Protein AF-A0A3M7KNR3-F1 (afdb_monomer)

Organism: Auxenochlorella protothecoides (NCBI:txid3075)

Mean predicted aligned error: 12.25 Å

Radius of gyration: 28.94 Å; Cα contacts (8 Å, |Δi|>4): 370; chains: 1; bounding box: 59×49×108 Å

Solvent-accessible surface area (backbone atoms only — not comparable to full-atom values): 19434 Å² total; per-residue (Å²): 133,84,79,72,52,73,66,56,53,52,24,41,53,50,24,56,75,69,71,50,82,77,67,42,27,60,44,49,47,51,60,61,71,66,64,43,67,66,50,55,50,19,52,52,40,30,71,39,57,76,38,42,50,67,60,22,52,52,23,40,55,51,32,34,65,71,58,32,86,88,38,26,69,58,46,47,54,52,36,66,74,41,41,36,83,82,72,19,51,67,55,51,50,52,30,65,74,41,30,89,83,35,66,70,32,44,51,50,51,50,49,39,25,74,78,46,22,58,48,52,28,77,43,36,68,65,47,51,49,32,32,67,40,91,49,65,70,49,18,34,50,23,23,47,41,31,38,57,22,19,74,46,37,73,74,62,78,86,48,49,66,57,52,51,51,39,36,49,49,33,41,76,72,45,50,62,67,28,17,43,19,18,50,36,17,39,61,33,59,42,57,71,69,59,29,32,54,53,50,26,55,51,42,54,52,47,63,69,64,59,60,101,59,92,68,61,66,70,58,51,45,25,46,54,36,36,48,31,33,35,13,61,67,38,32,89,28,28,63,86,46,47,60,60,50,49,47,48,40,65,73,47,57,67,74,46,78,78,56,80,86,51,70,79,53,80,70,59,79,56,71,78,67,54,95,88,52,67,53,75,59,55,47,44,54,51,50,50,53,50,30,56,58,46,32,64,71,54,62,82,79,79,78,48,77,63,51,50,58,48,47,50,55,50,51,54,53,52,47,54,70,70,66,61,52,96,83,60,78,88,61,76,72,82,76,76,77,79,81,72,74,96,72,91,75,83,88,134

pLDDT: mean 77.91, std 19.69, range [25.7, 97.75]

Structure (mmCIF, N/CA/C/O backbone):
data_AF-A0A3M7KNR3-F1
#
_entry.id   AF-A0A3M7KNR3-F1
#
loop_
_atom_site.group_PDB
_atom_site.id
_atom_site.type_symbol
_atom_site.label_atom_id
_atom_site.label_alt_id
_atom_site.label_comp_id
_atom_site.label_asym_id
_atom_site.label_entity_id
_atom_site.label_seq_id
_atom_site.pdbx_PDB_ins_code
_atom_site.Cartn_x
_atom_site.Cartn_y
_atom_site.Cartn_z
_atom_site.occupancy
_atom_site.B_iso_or_equiv
_atom_site.auth_seq_id
_atom_site.auth_comp_id
_atom_site.auth_asym_id
_atom_site.auth_atom_id
_atom_site.pdbx_PDB_model_num
ATOM 1 N N . VAL A 1 1 ? 14.686 12.307 41.663 1.00 43.09 1 VAL A N 1
ATOM 2 C CA . VAL A 1 1 ? 13.552 12.377 40.712 1.00 43.09 1 VAL A CA 1
ATOM 3 C C . VAL A 1 1 ? 13.236 10.955 40.271 1.00 43.09 1 VAL A C 1
ATOM 5 O O . VAL A 1 1 ? 14.045 10.371 39.566 1.00 43.09 1 VAL A O 1
ATOM 8 N N . ARG A 1 2 ? 12.164 10.328 40.780 1.00 43.19 2 ARG A N 1
ATOM 9 C CA . ARG A 1 2 ? 11.768 8.988 40.308 1.00 43.19 2 ARG A CA 1
ATOM 10 C C . ARG A 1 2 ? 11.235 9.146 38.886 1.00 43.19 2 ARG A C 1
ATOM 12 O O . ARG A 1 2 ? 10.314 9.932 38.687 1.00 43.19 2 ARG A O 1
ATOM 19 N N . ALA A 1 3 ? 11.827 8.451 37.918 1.00 52.12 3 ALA A N 1
ATOM 20 C CA . ALA A 1 3 ? 11.298 8.416 36.561 1.00 52.12 3 ALA A CA 1
ATOM 21 C C . ALA A 1 3 ? 9.840 7.932 36.617 1.00 52.12 3 ALA A C 1
ATOM 23 O O . ALA A 1 3 ? 9.557 6.890 37.213 1.00 52.12 3 ALA A O 1
ATOM 24 N N . ALA A 1 4 ? 8.911 8.717 36.065 1.00 63.81 4 ALA A N 1
ATOM 25 C CA . ALA A 1 4 ? 7.514 8.314 35.955 1.00 63.81 4 ALA A CA 1
ATOM 26 C C . ALA A 1 4 ? 7.439 6.986 35.189 1.00 63.81 4 ALA A C 1
ATOM 28 O O . ALA A 1 4 ? 8.159 6.817 34.200 1.00 63.81 4 ALA A O 1
ATOM 29 N N . SER A 1 5 ? 6.593 6.053 35.640 1.00 82.44 5 SER A N 1
ATOM 30 C CA . SER A 1 5 ? 6.424 4.767 34.957 1.00 82.44 5 SER A CA 1
ATOM 31 C C . SER A 1 5 ? 6.049 4.993 33.483 1.00 82.44 5 SER A C 1
ATOM 33 O O . SER A 1 5 ? 5.379 5.985 33.174 1.00 82.44 5 SER A O 1
ATOM 35 N N . PRO A 1 6 ? 6.435 4.096 32.554 1.00 86.31 6 PRO A N 1
ATOM 36 C CA . PRO A 1 6 ? 6.063 4.231 31.146 1.00 86.31 6 PRO A CA 1
ATOM 37 C C . PRO A 1 6 ? 4.552 4.422 30.958 1.00 86.31 6 PRO A C 1
ATOM 39 O O . PRO A 1 6 ? 4.130 5.236 30.145 1.00 86.31 6 PRO A O 1
ATOM 42 N N . LEU A 1 7 ? 3.730 3.740 31.761 1.00 86.38 7 LEU A N 1
ATOM 43 C CA . LEU A 1 7 ? 2.274 3.897 31.761 1.00 86.38 7 LEU A CA 1
ATOM 44 C C . LEU A 1 7 ? 1.838 5.328 32.115 1.00 86.38 7 LEU A C 1
ATOM 46 O O . LEU A 1 7 ? 1.026 5.914 31.403 1.00 86.38 7 LEU A O 1
ATOM 50 N N . ALA A 1 8 ? 2.403 5.907 33.177 1.00 85.62 8 ALA A N 1
ATOM 51 C CA . ALA A 1 8 ? 2.084 7.268 33.598 1.00 85.62 8 ALA A CA 1
ATOM 52 C C . ALA A 1 8 ? 2.472 8.304 32.530 1.00 85.62 8 ALA A C 1
ATOM 54 O O . ALA A 1 8 ? 1.728 9.255 32.301 1.00 85.62 8 ALA A O 1
ATOM 55 N N . GLN A 1 9 ? 3.589 8.094 31.826 1.00 88.44 9 GLN A N 1
ATOM 56 C CA . GLN A 1 9 ? 4.004 8.968 30.724 1.00 88.44 9 GLN A CA 1
ATOM 57 C C . GLN A 1 9 ? 3.034 8.901 29.533 1.00 88.44 9 GLN A C 1
ATOM 59 O O . GLN A 1 9 ? 2.658 9.939 28.988 1.00 88.44 9 GLN A O 1
ATOM 64 N N . HIS A 1 10 ? 2.579 7.704 29.145 1.00 88.94 10 HIS A N 1
ATOM 65 C CA . HIS A 1 10 ? 1.578 7.554 28.081 1.00 88.94 10 HIS A CA 1
ATOM 66 C C . HIS A 1 10 ? 0.229 8.166 28.478 1.00 88.94 10 HIS A C 1
ATOM 68 O O . HIS A 1 10 ? -0.376 8.881 27.682 1.00 88.94 10 HIS A O 1
ATOM 74 N N . ALA A 1 11 ? -0.208 7.957 29.722 1.00 88.62 11 ALA A N 1
ATOM 75 C CA . ALA A 1 11 ? -1.437 8.544 30.246 1.00 88.62 11 ALA A CA 1
ATOM 76 C C . ALA A 1 11 ? -1.386 10.080 30.277 1.00 88.62 11 ALA A C 1
ATOM 78 O O . ALA A 1 11 ? -2.376 10.729 29.949 1.00 88.62 11 ALA A O 1
ATOM 79 N N . GLN A 1 12 ? -0.235 10.671 30.612 1.00 88.31 12 GLN A N 1
ATOM 80 C CA . GLN A 1 12 ? -0.034 12.123 30.553 1.00 88.31 12 GLN A CA 1
ATOM 81 C C . GLN A 1 12 ? -0.131 12.665 29.126 1.00 88.31 12 GLN A C 1
ATOM 83 O O . GLN A 1 12 ? -0.812 13.663 28.904 1.00 88.31 12 GLN A O 1
ATOM 88 N N . ARG A 1 13 ? 0.498 11.998 28.150 1.00 89.00 13 ARG A N 1
ATOM 89 C CA . ARG A 1 13 ? 0.400 12.391 26.734 1.00 89.00 13 ARG A CA 1
ATOM 90 C C . ARG A 1 13 ? -1.036 12.309 26.224 1.00 89.00 13 ARG A C 1
ATOM 92 O O . ARG A 1 13 ? -1.496 13.227 25.555 1.00 89.00 13 ARG A O 1
ATOM 99 N N . LEU A 1 14 ? -1.750 11.241 26.580 1.00 88.31 14 LEU A N 1
ATOM 100 C CA . LEU A 1 14 ? -3.142 11.050 26.187 1.00 88.31 14 LEU A CA 1
ATOM 101 C C . LEU A 1 14 ? -4.058 12.102 26.828 1.00 88.31 14 LEU A C 1
ATOM 103 O O . LEU A 1 14 ? -4.853 12.721 26.133 1.00 88.31 14 LEU A O 1
ATOM 107 N N . ALA A 1 15 ? -3.893 12.377 28.125 1.00 88.12 15 ALA A N 1
ATOM 108 C CA . ALA A 1 15 ? -4.633 13.433 28.818 1.00 88.12 15 ALA A CA 1
ATOM 109 C C . ALA A 1 15 ? -4.394 14.825 28.208 1.00 88.12 15 ALA A C 1
ATOM 111 O O . ALA A 1 15 ? -5.335 15.608 28.087 1.00 88.12 15 ALA A O 1
ATOM 112 N N . ALA A 1 16 ? -3.156 15.118 27.796 1.00 86.69 16 ALA A N 1
ATOM 113 C CA . ALA A 1 16 ? -2.820 16.363 27.111 1.00 86.69 16 ALA A CA 1
ATOM 114 C C . ALA A 1 16 ? -3.495 16.460 25.733 1.00 86.69 16 ALA A C 1
ATOM 116 O O . ALA A 1 16 ? -4.060 17.500 25.406 1.00 86.69 16 ALA A O 1
ATOM 117 N N . ALA A 1 17 ? -3.497 15.371 24.954 1.00 85.88 17 ALA A N 1
ATOM 118 C CA . ALA A 1 17 ? -4.153 15.318 23.645 1.00 85.88 17 ALA A CA 1
ATOM 119 C C . ALA A 1 17 ? -5.680 15.494 23.727 1.00 85.88 17 ALA A C 1
ATOM 121 O O . ALA A 1 17 ? -6.286 16.043 22.814 1.00 85.88 17 ALA A O 1
ATOM 122 N N . LEU A 1 18 ? -6.301 15.076 24.835 1.00 82.81 18 LEU A N 1
ATOM 123 C CA . LEU A 1 18 ? -7.734 15.263 25.080 1.00 82.81 18 LEU A CA 1
ATOM 124 C C . LEU A 1 18 ? -8.116 16.712 25.426 1.00 82.81 18 LEU A C 1
ATOM 126 O O . LEU A 1 18 ? -9.303 17.002 25.560 1.00 82.81 18 LEU A O 1
ATOM 130 N N . GLY A 1 19 ? -7.145 17.608 25.641 1.00 77.06 19 GLY A N 1
ATOM 131 C CA . GLY A 1 19 ? -7.407 18.964 26.135 1.00 77.06 19 GLY A CA 1
ATOM 132 C C . GLY A 1 19 ? -7.999 18.992 27.550 1.00 77.06 19 GLY A C 1
ATOM 133 O O . GLY A 1 19 ? -8.509 20.015 27.997 1.00 77.06 19 GLY A O 1
ATOM 134 N N . THR A 1 20 ? -7.954 17.868 28.272 1.00 67.12 20 THR A N 1
ATOM 135 C CA . THR A 1 20 ? -8.498 17.758 29.627 1.00 67.12 20 THR A CA 1
ATOM 136 C C . THR A 1 20 ? -7.459 18.216 30.647 1.00 67.12 20 THR A C 1
ATOM 138 O O . THR A 1 20 ? -6.401 17.601 30.785 1.00 67.12 20 THR A O 1
ATOM 141 N N . HIS A 1 21 ? -7.757 19.280 31.392 1.00 62.00 21 HIS A N 1
ATOM 142 C CA . HIS A 1 21 ? -6.920 19.742 32.502 1.00 62.00 21 HIS A CA 1
ATOM 143 C C . HIS A 1 21 ? -7.186 18.922 33.785 1.00 62.00 21 HIS A C 1
ATOM 145 O O . HIS A 1 21 ? -8.304 18.472 34.028 1.00 62.00 21 HIS A O 1
ATOM 151 N N . GLY A 1 22 ? -6.169 18.731 34.638 1.00 68.31 22 GLY A N 1
ATOM 152 C CA . GLY A 1 22 ? -6.318 18.113 35.970 1.00 68.31 22 GLY A CA 1
ATOM 153 C C . GLY A 1 22 ? -5.948 16.621 36.060 1.00 68.31 22 GLY A C 1
ATOM 154 O O . GLY A 1 22 ? -4.998 16.164 35.430 1.00 68.31 22 GLY A O 1
ATOM 155 N N . LYS A 1 23 ? -6.684 15.846 36.877 1.00 81.69 23 LYS A N 1
ATOM 156 C CA . LYS A 1 23 ? -6.408 14.428 37.229 1.00 81.69 23 LYS A CA 1
ATOM 157 C C . LYS A 1 23 ? -6.787 13.407 36.137 1.00 81.69 23 LYS A C 1
ATOM 159 O O . LYS A 1 23 ? -7.044 12.236 36.427 1.00 81.69 23 LYS A O 1
ATOM 164 N N . ALA A 1 24 ? -6.844 13.826 34.873 1.00 86.38 24 ALA A N 1
ATOM 165 C CA . ALA A 1 24 ? -7.211 12.953 33.757 1.00 86.38 24 ALA A CA 1
ATOM 166 C C . ALA A 1 24 ? -6.184 11.827 33.555 1.00 86.38 24 ALA A C 1
ATOM 168 O O . ALA A 1 24 ? -6.565 10.667 33.425 1.00 86.38 24 ALA A O 1
ATOM 169 N N . ALA A 1 25 ? -4.888 12.141 33.645 1.00 88.25 25 ALA A N 1
ATOM 170 C CA . ALA A 1 25 ? -3.826 11.137 33.583 1.00 88.25 25 ALA A CA 1
ATOM 171 C C . ALA A 1 25 ? -3.940 10.106 34.723 1.00 88.25 25 ALA A C 1
ATOM 173 O O . ALA A 1 25 ? -3.838 8.909 34.473 1.00 88.25 25 ALA A O 1
ATOM 174 N N . GLU A 1 26 ? -4.225 10.547 35.955 1.00 89.62 26 GLU A N 1
ATOM 175 C CA . GLU A 1 26 ? -4.464 9.649 37.099 1.00 89.62 26 GLU A CA 1
ATOM 176 C C . GLU A 1 26 ? -5.684 8.750 36.866 1.00 89.62 26 GLU A C 1
ATOM 178 O O . GLU A 1 26 ? -5.646 7.567 37.186 1.00 89.62 26 GLU A O 1
ATOM 183 N N . SER A 1 27 ? -6.751 9.288 36.266 1.00 90.06 27 SER A N 1
ATOM 184 C CA . SER A 1 27 ? -7.947 8.513 35.916 1.00 90.06 27 SER A CA 1
ATOM 185 C C . SER A 1 27 ? -7.662 7.469 34.838 1.00 90.06 27 SER A C 1
ATOM 187 O O . SER A 1 27 ? -8.123 6.340 34.958 1.00 90.06 27 SER A O 1
ATOM 189 N N . ILE A 1 28 ? -6.876 7.810 33.813 1.00 90.00 28 ILE A N 1
ATOM 190 C CA . ILE A 1 28 ? -6.450 6.866 32.768 1.00 90.00 28 ILE A CA 1
ATOM 191 C C . ILE A 1 28 ? -5.619 5.735 33.377 1.00 90.00 28 ILE A C 1
ATOM 193 O O . ILE A 1 28 ? -5.892 4.565 33.112 1.00 90.00 28 ILE A O 1
ATOM 197 N N . VAL A 1 29 ? -4.643 6.072 34.227 1.00 90.50 29 VAL A N 1
ATOM 198 C CA . VAL A 1 29 ? -3.827 5.076 34.937 1.00 90.50 29 VAL A CA 1
ATOM 199 C C . VAL A 1 29 ? -4.714 4.183 35.803 1.00 90.50 29 VAL A C 1
ATOM 201 O O . VAL A 1 29 ? -4.636 2.967 35.672 1.00 90.50 29 VAL A O 1
ATOM 204 N N . ALA A 1 30 ? -5.618 4.758 36.600 1.00 88.94 30 ALA A N 1
ATOM 205 C CA . ALA A 1 30 ? -6.524 3.998 37.459 1.00 88.94 30 ALA A CA 1
ATOM 206 C C . ALA A 1 30 ? -7.442 3.050 36.666 1.00 88.94 30 ALA A C 1
ATOM 208 O O . ALA A 1 30 ? -7.629 1.900 37.065 1.00 88.94 30 ALA A O 1
ATOM 209 N N . MET A 1 31 ? -7.979 3.494 35.522 1.00 89.31 31 MET A N 1
ATOM 210 C CA . MET A 1 31 ? -8.787 2.646 34.638 1.00 89.31 31 MET A CA 1
ATOM 211 C C . MET A 1 31 ? -7.984 1.447 34.117 1.00 89.31 31 MET A C 1
ATOM 213 O O . MET A 1 31 ? -8.483 0.324 34.148 1.00 89.31 31 MET A O 1
ATOM 217 N N . LEU A 1 32 ? -6.736 1.656 33.689 1.00 87.44 32 LEU A N 1
ATOM 218 C CA . LEU A 1 32 ? -5.876 0.592 33.159 1.00 87.44 32 LEU A CA 1
ATOM 219 C C . LEU A 1 32 ? -5.354 -0.352 34.258 1.00 87.44 32 LEU A C 1
ATOM 221 O O . LEU A 1 32 ? -5.284 -1.566 34.058 1.00 87.44 32 LEU A O 1
ATOM 225 N N . GLU A 1 33 ? -5.026 0.179 35.436 1.00 88.50 33 GLU A N 1
ATOM 226 C CA . GLU A 1 33 ? -4.549 -0.599 36.586 1.00 88.50 33 GLU A CA 1
ATOM 227 C C . GLU A 1 33 ? -5.650 -1.435 37.242 1.00 88.50 33 GLU A C 1
ATOM 229 O O . GLU A 1 33 ? -5.346 -2.482 37.814 1.00 88.50 33 GLU A O 1
ATOM 234 N N . SER A 1 34 ? -6.923 -1.045 37.095 1.00 84.56 34 SER A N 1
ATOM 235 C CA . SER A 1 34 ? -8.067 -1.844 37.560 1.00 84.56 34 SER A CA 1
ATOM 236 C C . SER A 1 34 ? -8.083 -3.260 36.967 1.00 84.56 34 SER A C 1
ATOM 238 O O . SER A 1 34 ? -8.634 -4.178 37.576 1.00 84.56 34 SER A O 1
ATOM 240 N N . ARG A 1 35 ? -7.486 -3.436 35.772 1.00 82.50 35 ARG A N 1
ATOM 241 C CA . ARG A 1 35 ? -7.474 -4.678 34.978 1.00 82.50 35 ARG A CA 1
ATOM 242 C C . ARG A 1 35 ? -8.858 -5.313 34.818 1.00 82.50 35 ARG A C 1
ATOM 244 O O . ARG A 1 35 ? -8.975 -6.521 34.590 1.00 82.50 35 ARG A O 1
ATOM 251 N N . GLU A 1 36 ? -9.917 -4.513 34.903 1.00 92.25 36 GLU A N 1
ATOM 252 C CA . GLU A 1 36 ? -11.270 -5.007 34.716 1.00 92.25 36 GLU A CA 1
ATOM 253 C C . GLU A 1 36 ? -11.457 -5.436 33.256 1.00 92.25 36 GLU A C 1
ATOM 255 O O . GLU A 1 36 ? -11.315 -4.643 32.324 1.00 92.25 36 GLU A O 1
ATOM 260 N N . ARG A 1 37 ? -11.804 -6.711 33.041 1.00 92.81 37 ARG A N 1
ATOM 261 C CA . ARG A 1 37 ? -11.908 -7.292 31.691 1.00 92.81 37 ARG A CA 1
ATOM 262 C C . ARG A 1 37 ? -12.876 -6.526 30.785 1.00 92.81 37 ARG A C 1
ATOM 264 O O . ARG A 1 37 ? -12.602 -6.398 29.596 1.00 92.81 37 ARG A O 1
ATOM 271 N N . ALA A 1 38 ? -13.989 -6.029 31.328 1.00 93.38 38 ALA A N 1
ATOM 272 C CA . ALA A 1 38 ? -14.989 -5.281 30.566 1.00 93.38 38 ALA A CA 1
ATOM 273 C C . ALA A 1 38 ? -14.464 -3.906 30.116 1.00 93.38 38 ALA A C 1
ATOM 275 O O . ALA A 1 38 ? -14.621 -3.546 28.950 1.00 93.38 38 ALA A O 1
ATOM 276 N N . VAL A 1 39 ? -13.773 -3.184 31.007 1.00 92.69 39 VAL A N 1
ATOM 277 C CA . VAL A 1 39 ? -13.108 -1.907 30.696 1.00 92.69 39 VAL A CA 1
ATOM 278 C C . VAL A 1 39 ? -12.036 -2.117 29.629 1.00 92.69 39 VAL A C 1
ATOM 280 O O . VAL A 1 39 ? -12.056 -1.446 28.601 1.00 92.69 39 VAL A O 1
ATOM 283 N N . MET A 1 40 ? -11.159 -3.109 29.811 1.00 93.31 40 MET A N 1
ATOM 284 C CA . MET A 1 40 ? -10.087 -3.399 28.853 1.00 93.31 40 MET A CA 1
ATOM 285 C C . MET A 1 40 ? -10.624 -3.811 27.478 1.00 93.31 40 MET A C 1
ATOM 287 O O . MET A 1 40 ? -10.096 -3.367 26.463 1.00 93.31 40 MET A O 1
ATOM 291 N N . ARG A 1 41 ? -11.697 -4.612 27.426 1.00 95.06 41 ARG A N 1
ATOM 292 C CA . ARG A 1 41 ? -12.353 -4.990 26.165 1.00 95.06 41 ARG A CA 1
ATOM 293 C C . ARG A 1 41 ? -12.978 -3.786 25.462 1.00 95.06 41 ARG A C 1
ATOM 295 O O . ARG A 1 41 ? -12.846 -3.660 24.249 1.00 95.06 41 ARG A O 1
ATOM 302 N N . SER A 1 42 ? -13.632 -2.905 26.215 1.00 95.00 42 SER A N 1
ATOM 303 C CA . SER A 1 42 ? -14.260 -1.702 25.661 1.00 95.00 42 SER A CA 1
ATOM 304 C C . SER A 1 42 ? -13.209 -0.743 25.100 1.00 95.00 42 SER A C 1
ATOM 306 O O . SER A 1 42 ? -13.339 -0.282 23.971 1.00 95.00 42 SER A O 1
ATOM 308 N N . LEU A 1 43 ? -12.114 -0.522 25.836 1.00 92.69 43 LEU A N 1
ATOM 309 C CA . LEU A 1 43 ? -10.979 0.276 25.364 1.00 92.69 43 LEU A CA 1
ATOM 310 C C . LEU A 1 43 ? -10.325 -0.334 24.118 1.00 92.69 43 LEU A C 1
ATOM 312 O O . LEU A 1 43 ? -10.047 0.399 23.177 1.00 92.69 43 LEU A O 1
ATOM 316 N N . ALA A 1 44 ? -10.134 -1.657 24.081 1.00 93.06 44 ALA A N 1
ATOM 317 C CA . ALA A 1 44 ? -9.590 -2.348 22.911 1.00 93.06 44 ALA A CA 1
ATOM 318 C C . ALA A 1 44 ? -10.512 -2.250 21.684 1.00 93.06 44 ALA A C 1
ATOM 320 O O . ALA A 1 44 ? -10.037 -2.132 20.559 1.00 93.06 44 ALA A O 1
ATOM 321 N N . THR A 1 45 ? -11.830 -2.274 21.897 1.00 94.06 45 THR A N 1
ATOM 322 C CA . THR A 1 45 ? -12.813 -2.093 20.819 1.00 94.06 45 THR A CA 1
ATOM 323 C C . THR A 1 45 ? -12.760 -0.662 20.290 1.00 94.06 45 THR A C 1
ATOM 325 O O . THR A 1 45 ? -12.690 -0.464 19.084 1.00 94.06 45 THR A O 1
ATOM 328 N N . LEU A 1 46 ? -12.711 0.338 21.173 1.00 92.06 46 LEU A N 1
ATOM 329 C CA . LEU A 1 46 ? -12.605 1.747 20.785 1.00 92.06 46 LEU A CA 1
ATOM 330 C C . LEU A 1 46 ? -11.287 2.071 20.063 1.00 92.06 46 LEU A C 1
ATOM 332 O O . LEU A 1 46 ? -11.277 2.922 19.187 1.00 92.06 46 LEU A O 1
ATOM 336 N N . SER A 1 47 ? -10.178 1.407 20.403 1.00 89.88 47 SER A N 1
ATOM 337 C CA . SER A 1 47 ? -8.879 1.643 19.755 1.00 89.88 47 SER A CA 1
ATOM 338 C C . SER A 1 47 ? -8.636 0.809 18.493 1.00 89.88 47 SER A C 1
ATOM 340 O O . SER A 1 47 ? -7.609 0.989 17.834 1.00 89.88 47 SER A O 1
ATOM 342 N N . SER A 1 48 ? -9.534 -0.120 18.164 1.00 89.75 48 SER A N 1
ATOM 343 C CA . SER A 1 48 ? -9.400 -1.001 17.004 1.00 89.75 48 SER A CA 1
ATOM 344 C C . SER A 1 48 ? -9.795 -0.282 15.714 1.00 89.75 48 SER A C 1
ATOM 346 O O . SER A 1 48 ? -10.893 0.256 15.599 1.00 89.75 48 SER A O 1
ATOM 348 N N . SER A 1 49 ? -8.925 -0.351 14.702 1.00 86.12 49 SER A N 1
ATOM 349 C CA . SER A 1 49 ? -9.189 0.185 13.359 1.00 86.12 49 SER A CA 1
ATOM 350 C C . SER A 1 49 ? -10.263 -0.583 12.586 1.00 86.12 49 SER A C 1
ATOM 352 O O . SER A 1 49 ? -10.727 -0.101 11.558 1.00 86.12 49 SER A O 1
ATOM 354 N N . ARG A 1 50 ? -10.648 -1.775 13.062 1.00 87.25 50 ARG A N 1
ATOM 355 C CA . ARG A 1 50 ? -11.661 -2.639 12.437 1.00 87.25 50 ARG A CA 1
ATOM 356 C C . ARG A 1 50 ? -13.045 -2.499 13.075 1.00 87.25 50 ARG A C 1
ATOM 358 O O . ARG A 1 50 ? -13.980 -3.158 12.635 1.00 87.25 50 ARG A O 1
ATOM 365 N N . SER A 1 51 ? -13.171 -1.704 14.135 1.00 90.56 51 SER A N 1
ATOM 366 C CA . SER A 1 51 ? -14.444 -1.549 14.834 1.00 90.56 51 SER A CA 1
ATOM 367 C C . SER A 1 51 ? -15.417 -0.716 14.014 1.00 90.56 51 SER A C 1
ATOM 369 O O . SER A 1 51 ? -15.093 0.375 13.548 1.00 90.56 51 SER A O 1
ATOM 371 N N . THR A 1 52 ? -16.629 -1.234 13.885 1.00 91.19 52 THR A N 1
ATOM 372 C CA . THR A 1 52 ? -17.767 -0.515 13.301 1.00 91.19 52 THR A CA 1
ATOM 373 C C . THR A 1 52 ? -18.217 0.626 14.216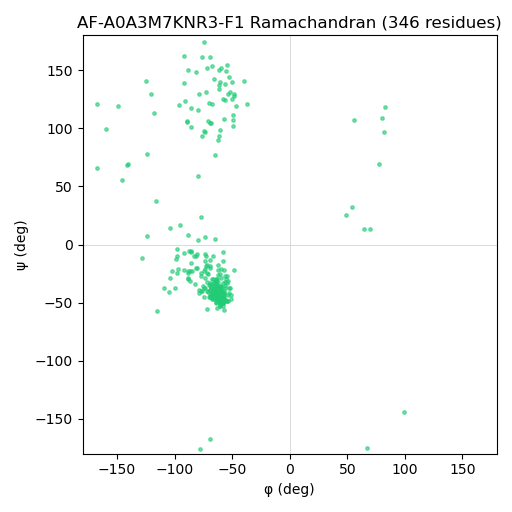 1.00 91.19 52 THR A C 1
ATOM 375 O O . THR A 1 52 ? -17.930 0.630 15.421 1.00 91.19 52 THR A O 1
ATOM 378 N N . LEU A 1 53 ? -18.968 1.590 13.676 1.00 91.56 53 LEU A N 1
ATOM 379 C CA . LEU A 1 53 ? -19.530 2.673 14.492 1.00 91.56 53 LEU A CA 1
ATOM 380 C C . LEU A 1 53 ? -20.459 2.133 15.593 1.00 91.56 53 LEU A C 1
ATOM 382 O O . LEU A 1 53 ? -20.384 2.587 16.734 1.00 91.56 53 LEU A O 1
ATOM 386 N N . SER A 1 54 ? -21.291 1.134 15.282 1.00 92.56 54 SER A N 1
ATOM 387 C CA . SER A 1 54 ? -22.202 0.513 16.252 1.00 92.56 54 SER A CA 1
ATOM 388 C C . SER A 1 54 ? -21.442 -0.159 17.399 1.00 92.56 54 SER A C 1
ATOM 390 O O . SER A 1 54 ? -21.718 0.131 18.562 1.00 92.56 54 SER A O 1
ATOM 392 N N . GLN A 1 55 ? -20.420 -0.966 17.093 1.00 93.56 55 GLN A N 1
ATOM 393 C CA . GLN A 1 55 ? -19.554 -1.584 18.106 1.00 93.56 55 GLN A CA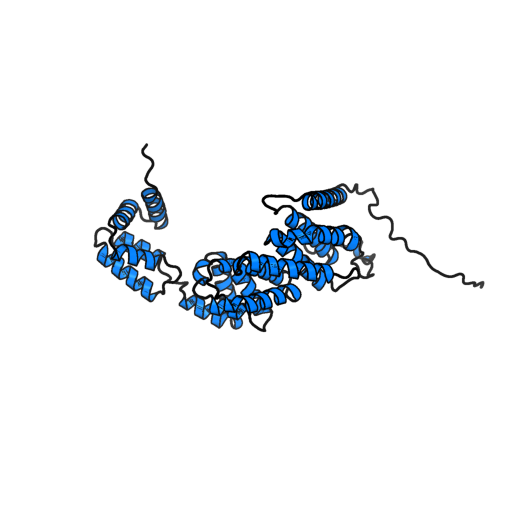 1
ATOM 394 C C . GLN A 1 55 ? -18.822 -0.538 18.952 1.00 93.56 55 GLN A C 1
ATOM 396 O O . GLN A 1 55 ? -18.672 -0.709 20.163 1.00 93.56 55 GLN A O 1
ATOM 401 N N . GLY A 1 56 ? -18.373 0.557 18.334 1.00 93.56 56 GLY A N 1
ATOM 402 C CA . GLY A 1 56 ? -17.753 1.674 19.038 1.00 93.56 56 GLY A CA 1
ATOM 403 C C . GLY A 1 56 ? -18.704 2.329 20.045 1.00 93.56 56 GLY A C 1
ATOM 404 O O . GLY A 1 56 ? -18.322 2.553 21.194 1.00 93.56 56 GLY A O 1
ATOM 405 N N . LEU A 1 57 ? -19.950 2.603 19.646 1.00 94.06 57 LEU A N 1
ATOM 406 C CA . LEU A 1 57 ? -20.970 3.202 20.516 1.00 94.06 57 LEU A CA 1
ATOM 407 C C . LEU A 1 57 ? -21.356 2.270 21.674 1.00 94.06 57 LEU A C 1
ATOM 409 O O . LEU A 1 57 ? -21.475 2.716 22.818 1.00 94.06 57 LEU A O 1
ATOM 413 N N . GLU A 1 58 ? -21.485 0.970 21.409 1.00 95.69 58 GLU A N 1
ATOM 414 C CA . GLU A 1 58 ? -21.713 -0.040 22.448 1.00 95.69 58 GLU A CA 1
ATOM 415 C C . GLU A 1 58 ? -20.546 -0.096 23.445 1.00 95.69 58 GLU A C 1
ATOM 417 O O . GLU A 1 58 ? -20.757 -0.074 24.661 1.00 95.69 58 GLU A O 1
ATOM 422 N N . ALA A 1 59 ? -19.305 -0.096 22.948 1.00 95.38 59 ALA A N 1
ATOM 423 C CA . ALA A 1 59 ? -18.108 -0.079 23.780 1.00 95.38 59 ALA A CA 1
ATOM 424 C C . ALA A 1 59 ? -17.994 1.209 24.609 1.00 95.38 59 ALA A C 1
ATOM 426 O O . ALA A 1 59 ? -17.606 1.157 25.776 1.00 95.38 59 ALA A O 1
ATOM 427 N N . GLN A 1 60 ? -18.370 2.364 24.055 1.00 94.69 60 GLN A N 1
ATOM 428 C CA . GLN A 1 60 ? -18.441 3.621 24.798 1.00 94.69 60 GLN A CA 1
ATOM 429 C C . GLN A 1 60 ? -19.443 3.529 25.955 1.00 94.69 60 GLN A C 1
ATOM 431 O O . GLN A 1 60 ? -19.110 3.890 27.088 1.00 94.69 60 GLN A O 1
ATOM 436 N N . ALA A 1 61 ? -20.663 3.060 25.682 1.00 94.81 61 ALA A N 1
ATOM 437 C CA . ALA A 1 61 ? -21.707 2.937 26.693 1.00 94.81 61 ALA A CA 1
ATOM 438 C C . ALA A 1 61 ? -21.281 1.978 27.816 1.00 94.81 61 ALA A C 1
ATOM 440 O O . ALA A 1 61 ? -21.419 2.303 29.000 1.00 94.81 61 ALA A O 1
ATOM 441 N N . GLU A 1 62 ? -20.694 0.834 27.454 1.00 95.00 62 GLU A N 1
ATOM 442 C CA . GLU A 1 62 ? -20.178 -0.139 28.415 1.00 95.00 62 GLU A CA 1
ATOM 443 C C . GLU A 1 62 ? -19.020 0.433 29.240 1.00 95.00 62 GLU A C 1
ATOM 445 O O . GLU A 1 62 ? -19.019 0.296 30.465 1.00 95.00 62 GLU A O 1
ATOM 450 N N . LEU A 1 63 ? -18.073 1.133 28.607 1.00 94.62 63 LEU A N 1
ATOM 451 C CA . LEU A 1 63 ? -16.950 1.766 29.293 1.00 94.62 63 LEU A CA 1
ATOM 452 C C . LEU A 1 63 ? -17.439 2.754 30.356 1.00 94.62 63 LEU A C 1
ATOM 454 O O . LEU A 1 63 ? -17.060 2.632 31.519 1.00 94.62 63 LEU A O 1
ATOM 458 N N . ILE A 1 64 ? -18.313 3.694 29.982 1.00 93.56 64 ILE A N 1
ATOM 459 C CA . ILE A 1 64 ? -18.845 4.723 30.891 1.00 93.56 64 ILE A CA 1
ATOM 460 C C . ILE A 1 64 ? -19.600 4.076 32.057 1.00 93.56 64 ILE A C 1
ATOM 462 O O . ILE A 1 64 ? -19.455 4.500 33.206 1.00 93.56 64 ILE A O 1
ATOM 466 N N . ARG A 1 65 ? -20.378 3.025 31.777 1.00 93.75 65 ARG A N 1
ATOM 467 C CA . ARG A 1 65 ? -21.136 2.292 32.794 1.00 93.75 65 ARG A CA 1
ATOM 468 C C . ARG A 1 65 ? -20.224 1.593 33.803 1.00 93.75 65 ARG A C 1
ATOM 470 O O . ARG A 1 65 ? -20.552 1.574 34.987 1.00 93.75 65 ARG A O 1
ATOM 477 N N . ARG A 1 66 ? -19.101 1.018 33.357 1.00 92.88 66 ARG A N 1
ATOM 478 C CA . ARG A 1 66 ? -18.173 0.258 34.214 1.00 92.88 66 ARG A CA 1
ATOM 479 C C . ARG A 1 66 ? -17.259 1.138 35.052 1.00 92.88 66 ARG A C 1
ATOM 481 O O . ARG A 1 66 ? -17.092 0.874 36.237 1.00 92.88 66 ARG A O 1
ATOM 488 N N . VAL A 1 67 ? -16.720 2.210 34.476 1.00 90.25 67 VAL A N 1
ATOM 489 C CA . VAL A 1 67 ? -15.798 3.102 35.201 1.00 90.25 67 VAL A CA 1
ATOM 490 C C . VAL A 1 67 ? -16.506 3.985 36.238 1.00 90.25 67 VAL A C 1
ATOM 492 O O . VAL A 1 67 ? -15.856 4.575 37.105 1.00 90.25 67 VAL A O 1
ATOM 495 N N . GLY A 1 68 ? -17.838 4.070 36.161 1.00 86.44 68 GLY A N 1
ATOM 496 C CA . GLY A 1 68 ? -18.678 4.815 37.090 1.00 86.44 68 GLY A CA 1
ATOM 497 C C . GLY A 1 68 ? -18.484 6.331 37.009 1.00 86.44 68 GLY A C 1
ATOM 498 O O . GLY A 1 68 ? -17.745 6.863 36.181 1.00 86.44 68 GLY A O 1
ATOM 499 N N . THR A 1 69 ? -19.148 7.058 37.908 1.00 85.88 69 THR A N 1
ATOM 500 C CA . THR A 1 69 ? -19.172 8.533 37.902 1.00 85.88 69 THR A CA 1
ATOM 501 C C . THR A 1 69 ? -17.797 9.168 38.102 1.00 85.88 69 THR A C 1
ATOM 503 O O . THR A 1 69 ? -17.560 10.268 37.616 1.00 85.88 69 THR A O 1
ATOM 506 N N . ARG A 1 70 ? -16.867 8.471 38.768 1.00 84.50 70 ARG A N 1
ATOM 507 C CA . ARG A 1 70 ? -15.533 8.991 39.098 1.00 84.50 70 ARG A CA 1
ATOM 508 C C . ARG A 1 70 ? -14.654 9.248 37.870 1.00 84.50 70 ARG A C 1
ATOM 510 O O . ARG A 1 70 ? -13.840 10.165 37.902 1.00 84.50 70 ARG A O 1
ATOM 517 N N . HIS A 1 71 ? -14.799 8.441 36.820 1.00 88.81 71 HIS A N 1
ATOM 518 C CA . HIS A 1 71 ? -13.963 8.520 35.615 1.00 88.81 71 HIS A CA 1
ATOM 519 C C . HIS A 1 71 ? -14.783 8.708 34.328 1.00 88.81 71 HIS A C 1
ATOM 521 O O . HIS A 1 71 ? -14.223 8.672 33.233 1.00 88.81 71 HIS A O 1
ATOM 527 N N . ALA A 1 72 ? -16.097 8.932 34.451 1.00 88.81 72 ALA A N 1
ATOM 528 C CA . ALA A 1 72 ? -17.028 9.010 33.328 1.00 88.81 72 ALA A CA 1
ATOM 529 C C . ALA A 1 72 ? -16.650 10.082 32.296 1.00 88.81 72 ALA A C 1
ATOM 531 O O . ALA A 1 72 ? -16.699 9.804 31.102 1.00 88.81 72 ALA A O 1
ATOM 532 N N . ASP A 1 73 ? -16.246 11.280 32.724 1.00 89.19 73 ASP A N 1
ATOM 533 C CA . ASP A 1 73 ? -15.931 12.371 31.791 1.00 89.19 73 ASP A CA 1
ATOM 534 C C . ASP A 1 73 ? -14.661 12.090 30.980 1.00 89.19 73 ASP A C 1
ATOM 536 O O . ASP A 1 73 ? -14.627 12.321 29.772 1.00 89.19 73 ASP A O 1
ATOM 540 N N . VAL A 1 74 ? -13.643 11.500 31.616 1.00 90.50 74 VAL A N 1
ATOM 541 C CA . VAL A 1 74 ? -12.409 11.076 30.936 1.00 90.50 74 VAL A CA 1
ATOM 542 C C . VAL A 1 74 ? -12.702 9.928 29.971 1.00 90.50 74 VAL A C 1
ATOM 544 O O . VAL A 1 74 ? -12.239 9.952 28.834 1.00 90.50 74 VAL A O 1
ATOM 547 N N . ALA A 1 75 ? -13.515 8.950 30.381 1.00 91.06 75 ALA A N 1
ATOM 548 C CA . ALA A 1 75 ? -13.944 7.856 29.514 1.00 91.06 75 ALA A CA 1
ATOM 549 C C . ALA A 1 75 ? -14.773 8.341 28.313 1.00 91.06 75 ALA A C 1
ATOM 551 O O . ALA A 1 75 ? -14.566 7.862 27.200 1.00 91.06 75 ALA A O 1
ATOM 552 N N . ARG A 1 76 ? -15.665 9.323 28.505 1.00 90.81 76 ARG A N 1
ATOM 553 C CA . ARG A 1 76 ? -16.406 9.967 27.409 1.00 90.81 76 ARG A CA 1
ATOM 554 C C . ARG A 1 76 ? -15.466 10.668 26.441 1.00 90.81 76 ARG A C 1
ATOM 556 O O . ARG A 1 76 ? -15.595 10.449 25.243 1.00 90.81 76 ARG A O 1
ATOM 563 N N . ALA A 1 77 ? -14.532 11.474 26.945 1.00 90.44 77 ALA A N 1
ATOM 564 C CA . ALA A 1 77 ? -13.577 12.194 26.107 1.00 90.44 77 ALA A CA 1
ATOM 565 C C . ALA A 1 77 ? -12.712 11.228 25.282 1.00 90.44 77 ALA A C 1
ATOM 567 O O . ALA A 1 77 ? -12.568 11.414 24.076 1.00 90.44 77 ALA A O 1
ATOM 568 N N . LEU A 1 78 ? -12.208 10.158 25.910 1.00 89.81 78 LEU A N 1
ATOM 569 C CA . LEU A 1 78 ? -11.472 9.091 25.228 1.00 89.81 78 LEU A CA 1
ATOM 570 C C . LEU A 1 78 ? -12.305 8.433 24.132 1.00 89.81 78 LEU A C 1
ATOM 572 O O . LEU A 1 78 ? -11.845 8.316 23.000 1.00 89.81 78 LEU A O 1
ATOM 576 N N . ALA A 1 79 ? -13.530 8.026 24.461 1.00 90.69 79 ALA A N 1
ATOM 577 C CA . ALA A 1 79 ? -14.408 7.380 23.502 1.00 90.69 79 ALA A CA 1
ATOM 578 C C . ALA A 1 79 ? -14.745 8.310 22.331 1.00 90.69 79 ALA A C 1
ATOM 580 O O . ALA A 1 79 ? -14.652 7.882 21.192 1.00 90.69 79 ALA A O 1
ATOM 581 N N . MET A 1 80 ? -15.051 9.589 22.573 1.00 88.38 80 MET A N 1
ATOM 582 C CA . MET A 1 80 ? -15.358 10.533 21.491 1.00 88.38 80 MET A CA 1
ATOM 583 C C . MET A 1 80 ? -14.203 10.720 20.504 1.00 88.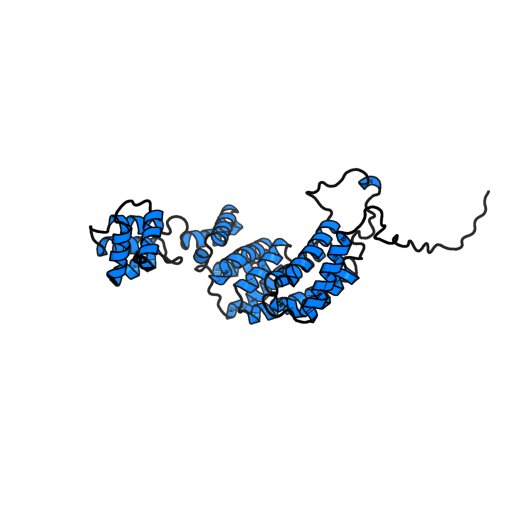38 80 MET A C 1
ATOM 585 O O . MET A 1 80 ? -14.461 10.866 19.314 1.00 88.38 80 MET A O 1
ATOM 589 N N . GLN A 1 81 ? -12.954 10.700 20.977 1.00 87.50 81 GLN A N 1
ATOM 590 C CA . GLN A 1 81 ? -11.779 10.793 20.102 1.00 87.50 81 GLN A CA 1
ATOM 591 C C . GLN A 1 81 ? -11.468 9.483 19.369 1.00 87.50 81 GLN A C 1
ATOM 593 O O . GLN A 1 81 ? -10.852 9.505 18.309 1.00 87.50 81 GLN A O 1
ATOM 598 N N . ALA A 1 82 ? -11.852 8.346 19.947 1.00 87.81 82 ALA A N 1
ATOM 599 C CA . ALA A 1 82 ? -11.558 7.025 19.401 1.00 87.81 82 ALA A CA 1
ATOM 600 C C . ALA A 1 82 ? -12.664 6.492 18.473 1.00 87.81 82 ALA A C 1
ATOM 602 O O . ALA A 1 82 ? -12.405 5.628 17.641 1.00 87.81 82 ALA A O 1
ATOM 603 N N . LEU A 1 83 ? -13.893 6.997 18.604 1.00 88.50 83 LEU A N 1
ATOM 604 C CA . LEU A 1 83 ? -15.029 6.565 17.797 1.00 88.50 83 LEU A CA 1
ATOM 605 C C . LEU A 1 83 ? -14.797 6.843 16.301 1.00 88.50 83 LEU A C 1
ATOM 607 O O . LEU A 1 83 ? -14.454 7.972 15.932 1.00 88.50 83 LEU A O 1
ATOM 611 N N . PRO A 1 84 ? -15.078 5.869 15.416 1.00 83.38 84 PRO A N 1
ATOM 612 C CA . PRO A 1 84 ? -14.942 6.033 13.974 1.00 83.38 84 PRO A CA 1
ATOM 613 C C . PRO A 1 84 ? -16.144 6.798 13.389 1.00 83.38 84 PRO A C 1
ATOM 615 O O . PRO A 1 84 ? -16.876 6.291 12.549 1.00 83.38 84 PRO A O 1
ATOM 618 N N . ASN A 1 85 ? -16.383 8.027 13.858 1.00 83.50 85 ASN A N 1
ATOM 619 C CA . ASN A 1 85 ? -17.584 8.803 13.518 1.00 83.50 85 ASN A CA 1
ATOM 620 C C . ASN A 1 85 ? -17.636 9.243 12.046 1.00 83.50 85 ASN A C 1
ATOM 622 O O .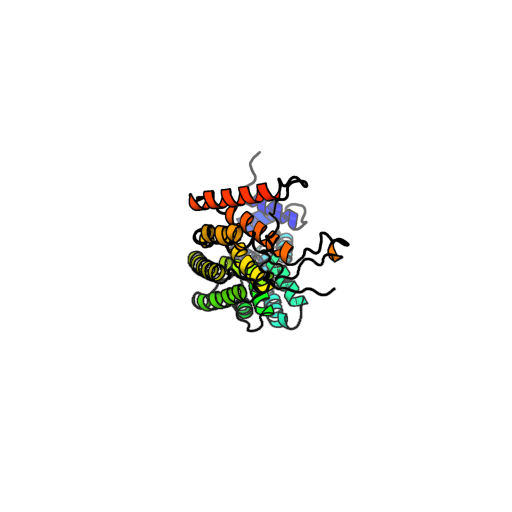 ASN A 1 85 ? -18.719 9.359 11.483 1.00 83.50 85 ASN A O 1
ATOM 626 N N . LEU A 1 86 ? -16.477 9.540 11.447 1.00 84.56 86 LEU A N 1
ATOM 627 C CA . LEU A 1 86 ? -16.377 10.062 10.077 1.00 84.56 86 LEU A CA 1
ATOM 628 C C . LEU A 1 86 ? -15.790 9.046 9.097 1.00 84.56 86 LEU A C 1
ATOM 630 O O . LEU A 1 86 ? -16.200 8.997 7.944 1.00 84.56 86 LEU A O 1
ATOM 634 N N . ILE A 1 87 ? -14.814 8.260 9.551 1.00 88.94 87 ILE A N 1
ATOM 635 C CA . ILE A 1 87 ? -14.093 7.285 8.731 1.00 88.94 87 ILE A CA 1
ATOM 636 C C . ILE A 1 87 ? -14.241 5.927 9.408 1.00 88.94 87 ILE A C 1
ATOM 638 O O . ILE A 1 87 ? -13.355 5.478 10.136 1.00 88.94 87 ILE A O 1
ATOM 642 N N . SER A 1 88 ? -15.411 5.320 9.225 1.00 90.06 88 SER A N 1
ATOM 643 C CA . SER A 1 88 ? -15.681 3.954 9.663 1.00 90.06 88 SER A CA 1
ATOM 644 C C . SER A 1 88 ? -15.365 2.950 8.552 1.00 90.06 88 SER A C 1
ATOM 646 O O . SER A 1 88 ? -15.292 3.341 7.381 1.00 90.06 88 SER A O 1
ATOM 648 N N . PRO A 1 89 ? -15.202 1.656 8.882 1.00 90.50 89 PRO A N 1
ATOM 649 C CA . PRO A 1 89 ? -15.054 0.614 7.869 1.00 90.50 89 PRO A CA 1
ATOM 650 C C . PRO A 1 89 ? -16.188 0.631 6.831 1.00 90.50 89 PRO A C 1
ATOM 652 O O . PRO A 1 89 ? -15.953 0.453 5.644 1.00 90.50 89 PRO A O 1
ATOM 655 N N . GLU A 1 90 ? -17.426 0.918 7.232 1.00 90.88 90 GLU A N 1
ATOM 656 C CA . GLU A 1 90 ? -18.565 0.990 6.308 1.00 90.88 90 GLU A CA 1
ATOM 657 C C . GLU A 1 90 ? -18.441 2.157 5.327 1.00 90.88 90 GLU A C 1
ATOM 659 O O . GLU A 1 90 ? -18.663 1.978 4.131 1.00 90.88 90 GLU A O 1
ATOM 664 N N . VAL A 1 91 ? -18.043 3.337 5.816 1.00 91.69 91 VAL A N 1
ATOM 665 C CA . VAL A 1 91 ? -17.813 4.516 4.966 1.00 91.69 91 VAL A CA 1
ATOM 666 C C . VAL A 1 91 ? -16.683 4.246 3.974 1.00 91.69 91 VAL A C 1
ATOM 668 O O . VAL A 1 91 ? -16.792 4.602 2.803 1.00 91.69 91 VAL A O 1
ATOM 671 N N . LEU A 1 92 ? -15.611 3.584 4.418 1.00 93.69 92 LEU A N 1
ATOM 672 C CA . LEU A 1 92 ? -14.506 3.194 3.542 1.00 93.69 92 LEU A CA 1
ATOM 673 C C . LEU A 1 92 ? -14.925 2.139 2.517 1.00 93.69 92 LEU A C 1
ATOM 675 O O . LEU A 1 92 ? -14.533 2.248 1.359 1.00 93.69 92 LEU A O 1
ATOM 679 N N . GLY A 1 93 ? -15.748 1.164 2.908 1.00 92.94 93 GLY A N 1
ATOM 680 C CA . GLY A 1 93 ? -16.325 0.180 1.992 1.00 92.94 93 GLY A CA 1
ATOM 681 C C . GLY A 1 93 ? -17.144 0.843 0.884 1.00 92.94 93 GLY A C 1
ATOM 682 O O . GLY A 1 93 ? -16.895 0.598 -0.291 1.00 92.94 93 GLY A O 1
ATOM 683 N N . GLN A 1 94 ? -18.037 1.766 1.247 1.00 92.31 94 GLN A N 1
ATOM 684 C CA . GLN A 1 94 ? -18.836 2.530 0.282 1.00 92.31 94 GLN A CA 1
ATOM 685 C C . GLN A 1 94 ? -17.973 3.416 -0.622 1.00 92.31 94 GLN A C 1
ATOM 687 O O . GLN A 1 94 ? -18.224 3.506 -1.822 1.00 92.31 94 GLN A O 1
ATOM 692 N N . ALA A 1 95 ? -16.942 4.060 -0.069 1.00 94.62 95 ALA A N 1
ATOM 693 C CA . ALA A 1 95 ? -16.013 4.855 -0.864 1.00 94.62 95 ALA A CA 1
ATOM 694 C C . ALA A 1 95 ? -15.254 3.987 -1.880 1.00 94.62 95 ALA A C 1
ATOM 696 O O . ALA A 1 95 ? -15.065 4.410 -3.016 1.00 94.62 95 ALA A O 1
ATOM 697 N N . LEU A 1 96 ? -14.844 2.774 -1.494 1.00 94.31 96 LEU A N 1
ATOM 698 C CA . LEU A 1 96 ? -14.168 1.826 -2.384 1.00 94.31 96 LEU A CA 1
ATOM 699 C C . LEU A 1 96 ? -15.081 1.344 -3.517 1.00 94.31 96 LEU A C 1
ATOM 701 O O . LEU A 1 96 ? -14.622 1.252 -4.650 1.00 94.31 96 LEU A O 1
ATOM 705 N N . GLU A 1 97 ? -16.359 1.094 -3.237 1.00 92.06 97 GLU A N 1
ATOM 706 C CA . GLU A 1 97 ? -17.357 0.740 -4.258 1.00 92.06 97 GLU A CA 1
ATOM 707 C C . GLU A 1 97 ? -17.665 1.914 -5.203 1.00 92.06 97 GLU A C 1
ATOM 709 O O . GLU A 1 97 ? -17.855 1.722 -6.401 1.00 92.06 97 GLU A O 1
ATOM 714 N N . GLY A 1 98 ? -17.697 3.143 -4.680 1.00 88.31 98 GLY A N 1
ATOM 715 C CA . GLY A 1 98 ? -18.034 4.349 -5.439 1.00 88.31 98 GLY A CA 1
ATOM 716 C C . GLY A 1 98 ? -16.868 5.011 -6.177 1.00 88.31 98 GLY A C 1
ATOM 717 O O . GLY A 1 98 ? -17.097 5.977 -6.905 1.00 88.31 98 GLY A O 1
ATOM 718 N N . GLN A 1 99 ? -15.630 4.539 -5.999 1.00 89.88 99 GLN A N 1
ATOM 719 C CA . GLN A 1 99 ? -14.425 5.252 -6.448 1.00 8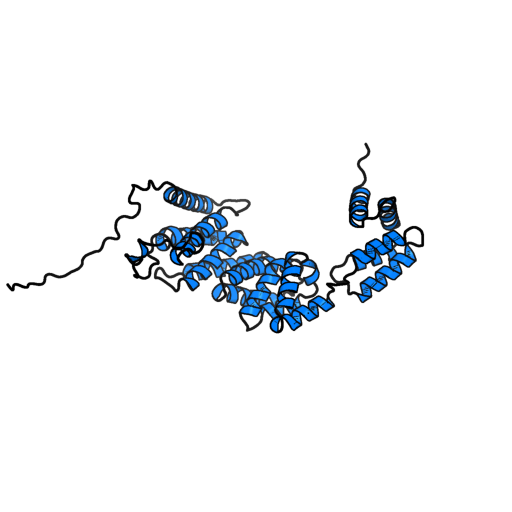9.88 99 GLN A CA 1
ATOM 720 C C . GLN A 1 99 ? -14.367 5.508 -7.962 1.00 89.88 99 GLN A C 1
ATOM 722 O O . GLN A 1 99 ? -13.777 6.498 -8.384 1.00 89.88 99 GLN A O 1
ATOM 727 N N . GLU A 1 100 ? -14.990 4.657 -8.781 1.00 84.56 100 GLU A N 1
ATOM 728 C CA . GLU A 1 100 ? -15.036 4.843 -10.241 1.00 84.56 100 GLU A CA 1
ATOM 729 C C . GLU A 1 100 ? -15.989 5.964 -10.658 1.00 84.56 100 GLU A C 1
ATOM 731 O O . GLU A 1 100 ? -15.778 6.618 -11.676 1.00 84.56 100 GLU A O 1
ATOM 736 N N . ALA A 1 101 ? -17.035 6.204 -9.866 1.00 86.69 101 ALA A N 1
ATOM 737 C CA . ALA A 1 101 ? -18.070 7.178 -10.181 1.00 86.69 101 ALA A CA 1
ATOM 738 C C . ALA A 1 101 ? -17.726 8.599 -9.703 1.00 86.69 101 ALA A C 1
ATOM 740 O O . ALA A 1 101 ? -18.288 9.564 -10.222 1.00 86.69 101 ALA A O 1
ATOM 741 N N . ASP A 1 102 ? -16.842 8.746 -8.707 1.00 90.06 102 ASP A N 1
ATOM 742 C CA . ASP A 1 102 ? -16.551 10.040 -8.080 1.00 90.06 102 ASP A CA 1
ATOM 743 C C . ASP A 1 102 ? -15.104 10.146 -7.566 1.00 90.06 102 ASP A C 1
ATOM 745 O O . ASP A 1 102 ? -14.683 9.439 -6.646 1.00 90.06 102 ASP A O 1
ATOM 749 N N . GLU A 1 103 ? -14.356 11.116 -8.100 1.00 90.88 103 GLU A N 1
ATOM 750 C CA . GLU A 1 103 ? -12.962 11.382 -7.720 1.00 90.88 103 GLU A CA 1
ATOM 751 C C . GLU A 1 103 ? -12.813 11.753 -6.234 1.00 90.88 103 GLU A C 1
ATOM 753 O O . GLU A 1 103 ? -11.780 11.479 -5.625 1.00 90.88 103 GLU A O 1
ATOM 758 N N . ARG A 1 104 ? -13.857 12.294 -5.590 1.00 92.62 104 ARG A N 1
ATOM 759 C CA . ARG A 1 104 ? -13.822 12.602 -4.149 1.00 92.62 104 ARG A CA 1
ATOM 760 C C . ARG A 1 104 ? -13.637 11.349 -3.300 1.00 92.62 104 ARG A C 1
ATOM 762 O O . ARG A 1 104 ? -13.005 11.418 -2.244 1.00 92.62 104 ARG A O 1
ATOM 769 N N . PHE A 1 105 ? -14.157 10.204 -3.747 1.00 94.06 105 PHE A N 1
ATOM 770 C CA . PHE A 1 105 ? -13.914 8.933 -3.071 1.00 94.06 105 PHE A CA 1
ATOM 771 C C . PHE A 1 105 ? -12.470 8.474 -3.259 1.00 94.06 105 PHE A C 1
ATOM 773 O O . PHE A 1 105 ? -11.841 8.056 -2.287 1.00 94.06 105 PHE A O 1
ATOM 780 N N . ARG A 1 106 ? -11.900 8.637 -4.459 1.00 92.94 106 ARG A N 1
ATOM 781 C CA . ARG A 1 106 ? -10.476 8.359 -4.704 1.00 92.94 106 ARG A CA 1
ATOM 782 C C . ARG A 1 106 ? -9.578 9.213 -3.817 1.00 92.94 106 ARG A C 1
ATOM 784 O O . ARG A 1 106 ? -8.658 8.682 -3.197 1.00 92.94 106 ARG A O 1
ATOM 791 N N . ASP A 1 107 ? -9.874 10.501 -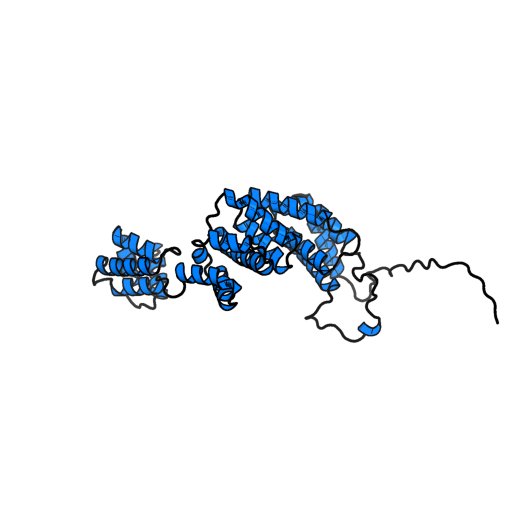3.685 1.00 93.69 107 ASP A N 1
ATOM 792 C CA . ASP A 1 107 ? -9.119 11.410 -2.822 1.00 93.69 107 ASP A CA 1
ATOM 793 C C . ASP A 1 107 ? -9.236 11.052 -1.340 1.00 93.69 107 ASP A C 1
ATOM 795 O O . ASP A 1 107 ? -8.224 11.039 -0.631 1.00 93.69 107 ASP A O 1
ATOM 799 N N . LEU A 1 108 ? -10.434 10.685 -0.873 1.00 94.56 108 LEU A N 1
ATOM 800 C CA . LEU A 1 108 ? -10.631 10.181 0.485 1.00 94.56 108 LEU A CA 1
ATOM 801 C C . LEU A 1 108 ? -9.770 8.936 0.738 1.00 94.56 108 LEU A C 1
ATOM 803 O O . LEU A 1 108 ? -9.034 8.889 1.724 1.00 94.56 108 LEU A O 1
ATOM 807 N N . ILE A 1 109 ? -9.813 7.951 -0.163 1.00 96.19 109 ILE A N 1
ATOM 808 C CA . ILE A 1 109 ? -9.051 6.703 -0.031 1.00 96.19 109 ILE A CA 1
ATOM 809 C C . ILE A 1 109 ? -7.541 6.983 -0.072 1.00 96.19 109 ILE A C 1
ATOM 811 O O . ILE A 1 109 ? -6.809 6.453 0.764 1.00 96.19 109 ILE A O 1
ATOM 815 N N . ARG A 1 110 ? -7.057 7.855 -0.973 1.00 94.75 110 ARG A N 1
ATOM 816 C CA . ARG A 1 110 ? -5.641 8.278 -1.015 1.00 94.75 110 ARG A CA 1
ATOM 817 C C . ARG A 1 110 ? -5.217 8.937 0.292 1.00 94.75 110 ARG A C 1
ATOM 819 O O . ARG A 1 110 ? -4.152 8.612 0.817 1.00 94.75 110 ARG A O 1
ATOM 826 N N . GLY A 1 111 ? -6.045 9.834 0.826 1.00 95.12 111 GLY A N 1
ATOM 827 C CA . GLY A 1 111 ? -5.803 10.487 2.109 1.00 95.12 111 GLY A CA 1
ATOM 828 C C . GLY A 1 111 ? -5.700 9.469 3.243 1.00 95.12 111 GLY A C 1
ATOM 829 O O . GLY A 1 111 ? -4.728 9.465 3.997 1.00 95.12 111 GLY A O 1
ATOM 830 N N . VAL A 1 112 ? -6.647 8.537 3.321 1.00 95.06 112 VAL A N 1
ATOM 831 C CA . VAL A 1 112 ? -6.641 7.485 4.343 1.00 95.06 112 VAL A CA 1
ATOM 832 C C . VAL A 1 112 ? -5.421 6.577 4.198 1.00 95.06 112 VAL A C 1
ATOM 834 O O . VAL A 1 112 ? -4.748 6.314 5.190 1.00 95.06 112 VAL A O 1
ATOM 837 N N . ALA A 1 113 ? -5.061 6.162 2.985 1.00 95.19 113 ALA A N 1
ATOM 838 C CA . ALA A 1 113 ? -3.874 5.346 2.742 1.00 95.19 113 ALA A CA 1
ATOM 839 C C . ALA A 1 113 ? -2.574 6.055 3.158 1.00 95.19 113 ALA A C 1
ATOM 841 O O . ALA A 1 113 ? -1.659 5.415 3.673 1.00 95.19 113 ALA A O 1
ATOM 842 N N . ALA A 1 114 ? -2.490 7.374 2.962 1.00 92.62 114 ALA A N 1
ATOM 843 C CA . ALA A 1 114 ? -1.316 8.165 3.319 1.00 92.62 114 ALA A CA 1
ATOM 844 C C . ALA A 1 114 ? -1.199 8.441 4.829 1.00 92.62 114 ALA A C 1
ATOM 846 O O . ALA A 1 114 ? -0.095 8.398 5.370 1.00 92.62 114 ALA A O 1
ATOM 847 N N . PHE A 1 115 ? -2.312 8.735 5.509 1.00 91.81 115 PHE A N 1
ATOM 848 C CA . PHE A 1 115 ? -2.299 9.205 6.903 1.00 91.81 115 PHE A CA 1
ATOM 849 C C . PHE A 1 115 ? -2.707 8.143 7.931 1.00 91.81 115 PHE A C 1
ATOM 851 O O . PHE A 1 115 ? -2.269 8.196 9.080 1.00 91.81 115 PHE A O 1
ATOM 858 N N . ALA A 1 116 ? -3.545 7.182 7.546 1.00 91.31 116 ALA A N 1
ATOM 859 C CA . ALA A 1 116 ? -4.102 6.165 8.435 1.00 91.31 116 ALA A CA 1
ATOM 860 C C . ALA A 1 116 ? -4.296 4.798 7.733 1.00 91.31 116 ALA A C 1
ATOM 862 O O . ALA A 1 116 ? -5.397 4.242 7.778 1.00 91.31 116 ALA A O 1
ATOM 863 N N . PRO A 1 117 ? -3.239 4.206 7.134 1.00 93.19 117 PRO A N 1
ATOM 864 C CA . PRO A 1 117 ? -3.339 2.988 6.317 1.00 93.19 117 PRO A CA 1
ATOM 865 C C . PRO A 1 117 ? -3.982 1.797 7.041 1.00 93.19 117 PRO A C 1
ATOM 867 O O . PRO A 1 117 ? -4.711 1.023 6.432 1.00 93.19 117 PRO A O 1
ATOM 870 N N . ARG A 1 118 ? -3.799 1.686 8.362 1.00 91.94 118 ARG A N 1
ATOM 871 C CA . ARG A 1 118 ? -4.411 0.643 9.208 1.00 91.94 118 ARG A CA 1
ATOM 872 C C . ARG A 1 118 ? -5.941 0.582 9.162 1.00 91.94 118 ARG A C 1
ATOM 874 O O . ARG A 1 118 ? -6.509 -0.448 9.519 1.00 91.94 118 ARG A O 1
ATOM 881 N N . LEU A 1 119 ? -6.615 1.671 8.774 1.00 91.88 119 LEU A N 1
ATOM 882 C CA . LEU A 1 119 ? -8.074 1.695 8.602 1.00 91.88 119 LEU A CA 1
ATOM 883 C C . LEU A 1 119 ? -8.512 0.882 7.375 1.00 91.88 119 LEU A C 1
ATOM 885 O O . LEU A 1 119 ? -9.616 0.355 7.342 1.00 91.88 119 LEU A O 1
ATOM 889 N N . LEU A 1 120 ? -7.625 0.720 6.391 1.00 93.62 120 LEU A N 1
ATOM 890 C CA . LEU A 1 120 ? -7.876 -0.058 5.179 1.00 93.62 120 LEU A CA 1
ATOM 891 C C . LEU A 1 120 ? -7.642 -1.563 5.370 1.00 93.62 120 LEU A C 1
ATOM 893 O O . LEU A 1 120 ? -8.032 -2.352 4.514 1.00 93.62 120 LEU A O 1
ATOM 897 N N . GLY A 1 121 ? -7.058 -1.984 6.497 1.00 90.31 121 GLY A N 1
ATOM 898 C CA . GLY A 1 121 ? -6.740 -3.392 6.760 1.00 90.31 121 GLY A CA 1
ATOM 899 C C . GLY A 1 121 ? -7.962 -4.320 6.824 1.00 90.31 121 GLY A C 1
ATOM 900 O O . GLY A 1 121 ? -7.809 -5.529 6.690 1.00 90.31 121 GLY A O 1
ATOM 901 N N . ALA A 1 122 ? -9.174 -3.778 7.005 1.00 88.75 122 ALA A N 1
ATOM 902 C CA . ALA A 1 122 ? -10.427 -4.539 6.940 1.00 88.75 122 ALA A CA 1
ATOM 903 C C . ALA A 1 122 ? -10.939 -4.771 5.502 1.00 88.75 122 ALA A C 1
ATOM 905 O O . ALA A 1 122 ? -11.871 -5.546 5.303 1.00 88.75 122 ALA A O 1
ATOM 906 N N . HIS A 1 123 ? -10.342 -4.116 4.503 1.00 93.94 123 HIS A N 1
ATOM 907 C CA . HIS A 1 123 ? -10.833 -4.068 3.124 1.00 93.94 123 HIS A CA 1
ATOM 908 C C . HIS A 1 123 ? -9.867 -4.729 2.135 1.00 93.94 123 HIS A C 1
ATOM 910 O O . HIS A 1 123 ? -9.719 -4.261 1.007 1.00 93.94 123 HIS A O 1
ATOM 916 N N . SER A 1 124 ? -9.211 -5.826 2.532 1.00 93.19 124 SER A N 1
ATOM 917 C CA . SER A 1 124 ? -8.251 -6.514 1.661 1.00 93.19 124 SER A CA 1
ATOM 918 C C . SER A 1 124 ? -8.886 -6.956 0.341 1.00 93.19 124 SER A C 1
ATOM 920 O O . SER A 1 124 ? -8.378 -6.600 -0.715 1.00 93.19 124 SER A O 1
ATOM 922 N N . ALA A 1 125 ? -10.029 -7.646 0.375 1.00 93.62 125 ALA A N 1
ATOM 923 C CA . ALA A 1 125 ? -10.691 -8.130 -0.839 1.00 93.62 125 ALA A CA 1
ATOM 924 C C . ALA A 1 125 ? -11.086 -7.003 -1.825 1.00 93.62 125 ALA A C 1
ATOM 926 O O . ALA A 1 125 ? -10.679 -7.093 -2.982 1.00 93.62 125 ALA A O 1
ATOM 927 N N . PRO A 1 126 ? -11.777 -5.916 -1.413 1.00 94.75 126 PRO A N 1
ATOM 928 C CA . PRO A 1 126 ? -12.047 -4.785 -2.305 1.00 94.75 126 PRO A CA 1
ATOM 929 C C . PRO A 1 126 ? -10.784 -4.148 -2.897 1.00 94.75 126 PRO A C 1
ATOM 931 O O . PRO A 1 126 ? -10.743 -3.848 -4.084 1.00 94.75 126 PRO A O 1
ATOM 934 N N . LEU A 1 127 ? -9.727 -3.974 -2.099 1.00 96.31 127 LEU A N 1
ATOM 935 C CA . LEU A 1 127 ? -8.479 -3.371 -2.577 1.00 96.31 127 LEU A CA 1
ATOM 936 C C . LEU A 1 127 ? -7.739 -4.268 -3.577 1.00 96.31 127 LEU A C 1
ATOM 938 O O . LEU A 1 127 ? -7.154 -3.768 -4.536 1.00 96.31 127 LEU A O 1
ATOM 942 N N . LEU A 1 128 ? -7.777 -5.586 -3.374 1.00 96.25 128 LEU A N 1
ATOM 943 C CA . LEU A 1 128 ? -7.242 -6.554 -4.331 1.00 96.25 128 LEU A CA 1
ATOM 944 C C . LEU A 1 128 ? -8.081 -6.604 -5.615 1.00 96.25 128 LEU A C 1
ATOM 946 O O . LEU A 1 128 ? -7.514 -6.773 -6.690 1.00 96.25 128 LEU A O 1
ATOM 950 N N . ALA A 1 129 ? -9.398 -6.402 -5.524 1.00 95.38 129 ALA A N 1
ATOM 951 C CA . ALA A 1 129 ? -10.266 -6.300 -6.695 1.00 95.38 129 ALA A CA 1
ATOM 952 C C . ALA A 1 129 ? -9.940 -5.063 -7.548 1.00 95.38 129 ALA A C 1
ATOM 954 O O . ALA A 1 129 ? -9.888 -5.183 -8.767 1.00 95.38 129 ALA A O 1
ATOM 955 N N . LEU A 1 130 ? -9.628 -3.913 -6.930 1.00 96.38 130 LEU A N 1
ATOM 956 C CA . LEU A 1 130 ? -9.151 -2.730 -7.665 1.00 96.38 130 LEU A CA 1
ATOM 957 C C . LEU A 1 130 ? -7.883 -3.038 -8.466 1.00 96.38 130 LEU A C 1
ATOM 959 O O . LEU A 1 130 ? -7.787 -2.671 -9.630 1.00 96.38 130 LEU A O 1
ATOM 963 N N . LEU A 1 131 ? -6.920 -3.733 -7.852 1.00 96.69 131 LEU A N 1
ATOM 964 C CA . LEU A 1 131 ? -5.673 -4.128 -8.512 1.00 96.69 131 LEU A CA 1
ATOM 965 C C . LEU A 1 131 ? -5.905 -5.094 -9.686 1.00 96.69 131 LEU A C 1
ATOM 967 O O . LEU A 1 131 ? -5.143 -5.071 -10.647 1.00 96.69 131 LEU A O 1
ATOM 971 N N . ALA A 1 132 ? -6.925 -5.945 -9.591 1.00 95.19 132 ALA A N 1
ATOM 972 C CA . ALA A 1 132 ? -7.293 -6.914 -10.619 1.00 95.19 132 ALA A CA 1
ATOM 973 C C . ALA A 1 132 ? -8.271 -6.356 -11.671 1.00 95.19 132 ALA A C 1
ATOM 975 O O . ALA A 1 132 ? -8.784 -7.133 -12.470 1.00 95.19 132 ALA A O 1
ATOM 976 N N . SER A 1 133 ? -8.556 -5.050 -11.653 1.00 95.00 133 SER A N 1
ATOM 977 C CA . SER A 1 133 ? -9.427 -4.413 -12.641 1.00 95.00 133 SER A CA 1
ATOM 978 C C . SER A 1 133 ? -8.807 -4.447 -14.039 1.00 95.00 133 SER A C 1
ATOM 980 O O . SER A 1 133 ? -7.602 -4.244 -14.192 1.00 95.00 133 SER A O 1
ATOM 982 N N . ASP A 1 134 ? -9.648 -4.642 -15.056 1.00 92.69 134 ASP A N 1
ATOM 983 C CA . ASP A 1 134 ? -9.257 -4.522 -16.467 1.00 92.69 134 ASP A CA 1
ATOM 984 C C . ASP A 1 134 ? -9.023 -3.052 -16.878 1.00 92.69 134 ASP A C 1
ATOM 986 O O . ASP A 1 134 ? -8.394 -2.772 -17.901 1.00 92.69 134 ASP A O 1
ATOM 990 N N . ASP A 1 135 ? -9.527 -2.093 -16.091 1.00 93.94 135 ASP A N 1
ATOM 991 C CA . ASP A 1 135 ? -9.251 -0.672 -16.283 1.00 93.94 135 ASP A CA 1
ATOM 992 C C . ASP A 1 135 ? -7.873 -0.321 -15.700 1.00 93.94 135 ASP A C 1
ATOM 994 O O . ASP A 1 135 ? -7.645 -0.382 -14.488 1.00 93.94 135 ASP A O 1
ATOM 998 N N . ALA A 1 136 ? -6.952 0.085 -16.577 1.00 92.38 136 ALA A N 1
ATOM 999 C CA . ALA A 1 136 ? -5.577 0.407 -16.211 1.00 92.38 136 ALA A CA 1
ATOM 1000 C C . ALA A 1 136 ? -5.467 1.552 -15.187 1.00 92.38 136 ALA A C 1
ATOM 1002 O O . ALA A 1 136 ? -4.596 1.506 -14.317 1.00 92.38 136 ALA A O 1
ATOM 1003 N N . GLU A 1 137 ? -6.337 2.567 -15.247 1.00 92.88 137 GLU A N 1
ATOM 1004 C CA . GLU A 1 137 ? -6.321 3.667 -14.277 1.00 92.88 137 GLU A CA 1
ATOM 1005 C C . GLU A 1 137 ? -6.774 3.184 -12.897 1.00 92.88 137 GLU A C 1
ATOM 1007 O O . GLU A 1 137 ? -6.188 3.562 -11.877 1.00 92.88 137 GLU A O 1
ATOM 1012 N N . VAL A 1 138 ? -7.779 2.304 -12.855 1.00 94.88 138 VAL A N 1
ATOM 1013 C CA . VAL A 1 138 ? -8.264 1.688 -11.612 1.00 94.88 138 VAL A CA 1
ATOM 1014 C C . VAL A 1 138 ? -7.221 0.740 -11.019 1.00 94.88 138 VAL A C 1
ATOM 1016 O O . VAL A 1 138 ? -6.959 0.799 -9.815 1.00 94.88 138 VAL A O 1
ATOM 1019 N N . ALA A 1 139 ? -6.568 -0.076 -11.847 1.00 96.31 139 ALA A N 1
ATOM 1020 C CA . ALA A 1 139 ? -5.503 -0.975 -11.413 1.00 96.31 139 ALA A CA 1
ATOM 1021 C C . ALA A 1 139 ? -4.300 -0.202 -10.843 1.00 96.31 139 ALA A C 1
ATOM 1023 O O . ALA A 1 139 ? -3.786 -0.535 -9.768 1.00 96.31 139 ALA A O 1
ATOM 1024 N N . GLU A 1 140 ? -3.882 0.885 -11.502 1.00 95.75 140 GLU A N 1
ATOM 1025 C CA . GLU A 1 140 ? -2.822 1.771 -11.008 1.00 95.75 140 GLU A CA 1
ATOM 1026 C C . GLU A 1 140 ? -3.209 2.484 -9.709 1.00 95.75 140 GLU A C 1
ATOM 1028 O O . GLU A 1 140 ? -2.379 2.608 -8.799 1.00 95.75 140 GLU A O 1
ATOM 1033 N N . PHE A 1 141 ? -4.466 2.915 -9.591 1.00 95.69 141 PHE A N 1
ATOM 1034 C CA . PHE A 1 141 ? -5.006 3.459 -8.352 1.00 95.69 141 PHE A CA 1
ATOM 1035 C C . PHE A 1 141 ? -4.953 2.421 -7.222 1.00 95.69 141 PHE A C 1
ATOM 1037 O O . PHE A 1 141 ? -4.411 2.709 -6.152 1.00 95.69 141 PHE A O 1
ATOM 1044 N N . GLY A 1 142 ? -5.404 1.188 -7.470 1.00 96.81 142 GLY A N 1
ATOM 1045 C CA . GLY A 1 142 ? -5.289 0.072 -6.529 1.00 96.81 142 GLY A CA 1
ATOM 1046 C C . GLY A 1 142 ? -3.843 -0.148 -6.077 1.00 96.81 142 GLY A C 1
ATOM 1047 O O . GLY A 1 142 ? -3.559 -0.167 -4.876 1.00 96.81 142 GLY A O 1
ATOM 1048 N N . ALA A 1 143 ? -2.896 -0.203 -7.018 1.00 97.75 143 ALA A N 1
ATOM 1049 C CA . ALA A 1 143 ? -1.471 -0.316 -6.714 1.00 97.75 143 ALA A CA 1
ATOM 1050 C C . ALA A 1 143 ? -0.946 0.860 -5.867 1.00 97.75 143 ALA A C 1
ATOM 1052 O O . ALA A 1 143 ? -0.135 0.655 -4.962 1.00 97.75 143 ALA A O 1
ATOM 1053 N N . GLN A 1 144 ? -1.408 2.091 -6.111 1.00 96.69 144 GLN A N 1
ATOM 1054 C CA . GLN A 1 144 ? -1.041 3.269 -5.315 1.00 96.69 144 GLN A CA 1
ATOM 1055 C C . GLN A 1 144 ? -1.486 3.142 -3.856 1.00 96.69 144 GLN A C 1
ATOM 1057 O O . GLN A 1 144 ? -0.707 3.457 -2.949 1.00 96.69 144 GLN A O 1
ATOM 1062 N N . ILE A 1 145 ? -2.713 2.679 -3.622 1.00 97.50 145 ILE A N 1
ATOM 1063 C CA . ILE A 1 145 ? -3.250 2.482 -2.273 1.00 97.50 145 ILE A CA 1
ATOM 1064 C C . ILE A 1 145 ? -2.510 1.342 -1.565 1.00 97.50 145 ILE A C 1
ATOM 1066 O O . ILE A 1 145 ? -2.028 1.506 -0.440 1.00 97.50 145 ILE A O 1
ATOM 1070 N N . LEU A 1 146 ? -2.326 0.214 -2.253 1.00 97.56 146 LEU A N 1
ATOM 1071 C CA . LEU A 1 146 ? -1.633 -0.965 -1.730 1.00 97.56 146 LEU A CA 1
ATOM 1072 C C . LEU A 1 146 ? -0.150 -0.698 -1.429 1.00 97.56 146 LEU A C 1
ATOM 1074 O O . LEU A 1 146 ? 0.392 -1.247 -0.473 1.00 97.56 146 LEU A O 1
ATOM 1078 N N . ALA A 1 147 ? 0.504 0.209 -2.158 1.00 96.50 147 ALA A N 1
ATOM 1079 C CA . ALA A 1 147 ? 1.874 0.637 -1.868 1.00 96.50 147 ALA A CA 1
ATOM 1080 C C . ALA A 1 147 ? 2.043 1.319 -0.497 1.00 96.50 147 ALA A C 1
ATOM 1082 O O . ALA A 1 147 ? 3.166 1.395 0.010 1.00 96.50 147 ALA A O 1
ATOM 1083 N N . GLN A 1 148 ? 0.963 1.860 0.074 1.00 95.38 148 GLN A N 1
ATOM 1084 C CA . GLN A 1 148 ? 0.973 2.528 1.379 1.00 95.38 148 GLN A CA 1
ATOM 1085 C C . GLN A 1 148 ? 0.346 1.658 2.470 1.00 95.38 148 GLN A C 1
ATOM 1087 O O . GLN A 1 148 ? 0.873 1.592 3.577 1.00 95.38 148 GLN A O 1
ATOM 1092 N N . ALA A 1 149 ? -0.756 0.974 2.153 1.00 94.94 149 ALA A N 1
ATOM 1093 C CA . ALA A 1 149 ? -1.527 0.209 3.125 1.00 94.94 149 ALA A CA 1
ATOM 1094 C C . ALA A 1 149 ? -1.227 -1.295 3.131 1.00 94.94 149 ALA A C 1
ATOM 1096 O O . ALA A 1 149 ? -1.624 -1.969 4.071 1.00 94.94 149 ALA A O 1
ATOM 1097 N N . GLY A 1 150 ? -0.510 -1.832 2.137 1.00 93.19 150 GLY A N 1
ATOM 1098 C CA . GLY A 1 150 ? -0.375 -3.278 1.916 1.00 93.19 150 GLY A CA 1
ATOM 1099 C C . GLY A 1 150 ? 0.147 -4.079 3.111 1.00 93.19 150 GLY A C 1
ATOM 1100 O O . GLY A 1 150 ? -0.274 -5.211 3.302 1.00 93.19 150 GLY A O 1
ATOM 1101 N N . ARG A 1 151 ? 0.973 -3.471 3.972 1.00 93.56 151 ARG A N 1
ATOM 1102 C CA . ARG A 1 151 ? 1.488 -4.107 5.201 1.00 93.56 151 ARG A CA 1
ATOM 1103 C C . ARG A 1 151 ? 0.426 -4.342 6.279 1.00 93.56 151 ARG A C 1
ATOM 1105 O O . ARG A 1 151 ? 0.647 -5.133 7.186 1.00 93.56 151 ARG A O 1
ATOM 1112 N N . GLU A 1 152 ? -0.690 -3.626 6.201 1.00 93.62 152 GLU A N 1
ATOM 1113 C CA . GLU A 1 152 ? -1.813 -3.714 7.140 1.00 93.62 152 GLU A CA 1
ATOM 1114 C C . GLU A 1 152 ? -2.876 -4.724 6.671 1.00 93.62 152 GLU A C 1
ATOM 1116 O O . GLU A 1 152 ? -3.848 -4.980 7.386 1.00 93.62 152 GLU A O 1
ATOM 1121 N N . LEU A 1 153 ? -2.729 -5.263 5.454 1.00 92.56 153 LEU A N 1
ATOM 1122 C CA . LEU A 1 153 ? -3.684 -6.178 4.841 1.00 92.56 153 LEU A CA 1
ATOM 1123 C C . LEU A 1 153 ? -3.315 -7.631 5.140 1.00 92.56 153 LEU A C 1
ATOM 1125 O O . LEU A 1 153 ? -2.167 -8.050 5.021 1.00 92.56 153 LEU A O 1
ATOM 1129 N N . GLU A 1 154 ? -4.337 -8.428 5.428 1.00 91.06 154 GLU A N 1
ATOM 1130 C CA . GLU A 1 154 ? -4.241 -9.883 5.396 1.00 91.06 154 GLU A CA 1
ATOM 1131 C C . GLU A 1 154 ? -4.581 -10.350 3.976 1.00 91.06 154 GLU A C 1
ATOM 1133 O O . GLU A 1 154 ? -5.738 -10.289 3.548 1.00 91.06 154 GLU A O 1
ATOM 1138 N N . VAL A 1 155 ? -3.552 -10.758 3.227 1.00 92.06 155 VAL A N 1
ATOM 1139 C CA . VAL A 1 155 ? -3.686 -11.271 1.857 1.00 92.06 155 VAL A CA 1
ATOM 1140 C C . VAL A 1 155 ? -3.723 -12.802 1.897 1.00 92.06 155 VAL A C 1
ATOM 1142 O O . VAL A 1 155 ? -2.760 -13.412 2.368 1.00 92.06 155 VAL A O 1
ATOM 1145 N N . PRO A 1 156 ? -4.802 -13.440 1.411 1.00 91.12 156 PRO A N 1
ATOM 1146 C CA . PRO A 1 156 ? -4.867 -14.892 1.278 1.00 91.12 156 PRO A CA 1
ATOM 1147 C C . PRO A 1 156 ? -3.778 -15.427 0.335 1.00 91.12 156 PRO A C 1
ATOM 1149 O O . PRO A 1 156 ? -3.501 -14.830 -0.706 1.00 91.12 156 PRO A O 1
ATOM 1152 N N . ALA A 1 157 ? -3.158 -16.560 0.677 1.00 91.38 157 ALA A N 1
ATOM 1153 C CA . ALA A 1 157 ? -2.031 -17.104 -0.092 1.00 91.38 157 ALA A CA 1
ATOM 1154 C C . ALA A 1 157 ? -2.405 -17.491 -1.538 1.00 91.38 157 ALA A C 1
ATOM 1156 O O . ALA A 1 157 ? -1.581 -17.407 -2.447 1.00 91.38 157 ALA A O 1
ATOM 1157 N N . ASP A 1 158 ? -3.659 -17.876 -1.763 1.00 92.94 158 ASP A N 1
ATOM 1158 C CA . ASP A 1 158 ? -4.242 -18.175 -3.071 1.00 92.94 158 ASP A CA 1
ATOM 1159 C C . ASP A 1 158 ? -4.421 -16.931 -3.957 1.00 92.94 158 ASP A C 1
ATOM 1161 O O . ASP A 1 158 ? -4.487 -17.065 -5.178 1.00 92.94 158 ASP A O 1
ATOM 1165 N N . ALA A 1 159 ? -4.414 -15.723 -3.382 1.00 94.19 159 ALA A N 1
ATOM 1166 C CA . ALA A 1 159 ? -4.467 -14.474 -4.139 1.00 94.19 159 ALA A CA 1
ATOM 1167 C C . ALA A 1 159 ? -3.094 -14.044 -4.694 1.00 94.19 159 ALA A C 1
ATOM 1169 O O . ALA A 1 159 ? -3.034 -13.271 -5.653 1.00 94.19 159 ALA A O 1
ATOM 1170 N N . TYR A 1 160 ? -1.976 -14.542 -4.143 1.00 94.75 160 TYR A N 1
ATOM 1171 C CA . TYR A 1 160 ? -0.630 -14.115 -4.553 1.00 94.75 160 TYR A CA 1
ATOM 1172 C C . TYR A 1 160 ? -0.316 -14.297 -6.046 1.00 94.75 160 TYR A C 1
ATOM 1174 O O . TYR A 1 160 ? 0.318 -13.401 -6.608 1.00 94.75 160 TYR A O 1
ATOM 1182 N N . PRO A 1 161 ? -0.714 -15.389 -6.731 1.00 95.62 161 PRO A N 1
ATOM 1183 C CA . PRO A 1 161 ? -0.493 -15.522 -8.170 1.00 95.62 161 PRO A CA 1
ATOM 1184 C C . PRO A 1 161 ? -1.127 -14.384 -8.978 1.00 95.62 161 PRO A C 1
ATOM 1186 O O . PRO A 1 161 ? -0.450 -13.792 -9.817 1.00 95.62 161 PRO A O 1
ATOM 1189 N N . GLN A 1 162 ? -2.379 -14.030 -8.675 1.00 95.75 162 GLN A N 1
ATOM 1190 C CA . GLN A 1 162 ? -3.085 -12.939 -9.349 1.00 95.75 162 GLN A CA 1
ATOM 1191 C C . GLN A 1 162 ? -2.454 -11.583 -9.021 1.00 95.75 162 GLN A C 1
ATOM 1193 O O . GLN A 1 162 ? -2.192 -10.794 -9.922 1.00 95.75 162 GLN A O 1
ATOM 1198 N N . VAL A 1 163 ? -2.123 -11.338 -7.747 1.00 96.88 163 VAL A N 1
ATOM 1199 C CA . VAL A 1 163 ? -1.438 -10.107 -7.314 1.00 96.88 163 VAL A CA 1
ATOM 1200 C C . VAL A 1 163 ? -0.118 -9.920 -8.062 1.00 96.88 163 VAL A C 1
ATOM 1202 O O . VAL A 1 163 ? 0.165 -8.830 -8.557 1.00 96.88 163 VAL A O 1
ATOM 1205 N N . LYS A 1 164 ? 0.682 -10.986 -8.191 1.00 97.25 164 LYS A N 1
ATOM 1206 C CA . LYS A 1 164 ? 1.933 -10.962 -8.961 1.00 97.25 164 LYS A CA 1
ATOM 1207 C C . LYS A 1 164 ? 1.675 -10.650 -10.434 1.00 97.25 164 LYS A C 1
ATOM 1209 O O . LYS A 1 164 ? 2.397 -9.831 -10.995 1.00 97.25 164 LYS A O 1
ATOM 1214 N N . ALA A 1 165 ? 0.665 -11.264 -11.048 1.00 96.44 165 ALA A N 1
ATOM 1215 C CA . ALA A 1 165 ? 0.319 -11.011 -12.445 1.00 96.44 165 ALA A CA 1
ATOM 1216 C C . ALA A 1 165 ? -0.067 -9.540 -12.678 1.00 96.44 165 ALA A C 1
ATOM 1218 O O . ALA A 1 165 ? 0.577 -8.874 -13.487 1.00 96.44 165 ALA A O 1
ATOM 1219 N N . SER A 1 166 ? -1.009 -9.002 -11.898 1.00 97.50 166 SER A N 1
ATOM 1220 C CA . SER A 1 166 ? -1.480 -7.618 -12.040 1.00 97.50 166 SER A CA 1
ATOM 1221 C C . SER A 1 166 ? -0.380 -6.586 -11.771 1.00 97.50 166 SER A C 1
ATOM 1223 O O . SER A 1 166 ? -0.191 -5.649 -12.541 1.00 97.50 166 SER A O 1
ATOM 1225 N N . LEU A 1 167 ? 0.426 -6.763 -10.716 1.00 97.75 167 LEU A N 1
ATOM 1226 C CA . LEU A 1 167 ? 1.533 -5.839 -10.428 1.00 97.75 167 LEU A CA 1
ATOM 1227 C C . LEU A 1 167 ? 2.619 -5.883 -11.509 1.00 97.75 167 LEU A C 1
ATOM 1229 O O . LEU A 1 167 ? 3.220 -4.857 -11.828 1.00 97.75 167 LEU A O 1
ATOM 1233 N N . ARG A 1 168 ? 2.882 -7.065 -12.075 1.00 96.62 168 ARG A N 1
ATOM 1234 C CA . ARG A 1 168 ? 3.814 -7.227 -13.193 1.00 96.62 168 ARG A CA 1
ATOM 1235 C C . ARG A 1 168 ? 3.294 -6.543 -14.452 1.00 96.62 168 ARG A C 1
ATOM 1237 O O . ARG A 1 168 ? 4.069 -5.863 -15.115 1.00 96.62 168 ARG A O 1
ATOM 1244 N N . GLU A 1 169 ? 2.010 -6.685 -14.754 1.00 95.56 169 GLU A N 1
ATOM 1245 C CA . GLU A 1 169 ? 1.366 -6.026 -15.889 1.00 95.56 169 GLU A CA 1
ATOM 1246 C C . GLU A 1 169 ? 1.468 -4.498 -15.790 1.00 95.56 169 GLU A C 1
ATOM 1248 O O . GLU A 1 169 ? 1.956 -3.855 -16.722 1.00 95.56 169 GLU A O 1
ATOM 1253 N N . ILE A 1 170 ? 1.160 -3.923 -14.620 1.00 96.12 170 ILE A N 1
ATOM 1254 C CA . ILE A 1 170 ? 1.338 -2.483 -14.364 1.00 96.12 170 ILE A CA 1
ATOM 1255 C C . ILE A 1 170 ? 2.806 -2.072 -14.536 1.00 96.12 170 ILE A C 1
ATOM 1257 O O . ILE A 1 170 ? 3.096 -1.026 -15.114 1.00 96.12 170 ILE A O 1
ATOM 1261 N N . CYS A 1 171 ? 3.757 -2.886 -14.072 1.00 94.56 171 CYS A N 1
ATOM 1262 C CA . CYS A 1 171 ? 5.177 -2.594 -14.259 1.00 94.56 171 CYS A CA 1
ATOM 1263 C C . CYS A 1 171 ? 5.598 -2.548 -15.740 1.00 94.56 171 CYS A C 1
ATOM 1265 O O . CYS A 1 171 ? 6.467 -1.756 -16.099 1.00 94.56 171 CYS A O 1
ATOM 1267 N N . LEU A 1 172 ? 5.015 -3.391 -16.593 1.00 91.25 172 LEU A N 1
ATOM 1268 C CA . LEU A 1 172 ? 5.393 -3.499 -18.005 1.00 91.25 172 LEU A CA 1
ATOM 1269 C C . LEU A 1 172 ? 4.661 -2.496 -18.906 1.00 91.25 172 LEU A C 1
ATOM 1271 O O . LEU A 1 172 ? 5.217 -2.068 -19.923 1.00 91.25 172 LEU A O 1
ATOM 1275 N N . HIS A 1 173 ? 3.428 -2.129 -18.552 1.00 90.62 173 HIS A N 1
ATOM 1276 C CA . HIS A 1 173 ? 2.524 -1.395 -19.443 1.00 90.62 173 HIS A CA 1
ATOM 1277 C C . HIS A 1 173 ? 1.919 -0.124 -18.841 1.00 90.62 173 HIS A C 1
ATOM 1279 O O . HIS A 1 173 ? 1.360 0.678 -19.588 1.00 90.62 173 HIS A O 1
ATOM 1285 N N . GLY A 1 174 ? 2.050 0.084 -17.531 1.00 88.75 174 GLY A N 1
ATOM 1286 C CA . GLY A 1 174 ? 1.491 1.238 -16.838 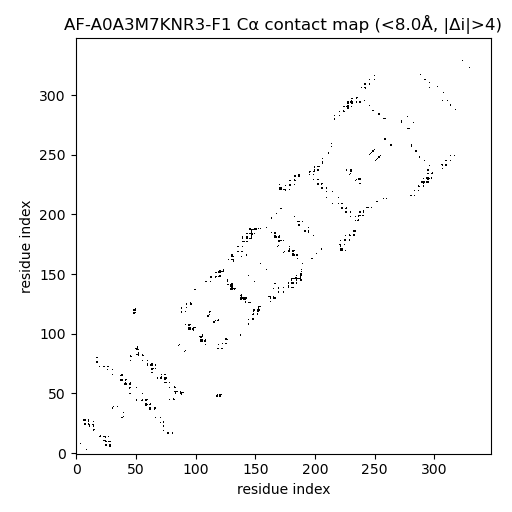1.00 88.75 174 GLY A CA 1
ATOM 1287 C C . GLY A 1 174 ? 2.293 2.529 -17.010 1.00 88.75 174 GLY A C 1
ATOM 1288 O O . GLY A 1 174 ? 3.305 2.611 -17.713 1.00 88.75 174 GLY A O 1
ATOM 1289 N N . THR A 1 175 ? 1.847 3.572 -16.320 1.00 88.25 175 THR A N 1
ATOM 1290 C CA . THR A 1 175 ? 2.515 4.870 -16.265 1.00 88.25 175 THR A CA 1
ATOM 1291 C C . THR A 1 175 ? 3.745 4.840 -15.354 1.00 88.25 175 THR A C 1
ATOM 1293 O O . THR A 1 175 ? 3.877 4.022 -14.447 1.00 88.25 175 THR A O 1
ATOM 1296 N N . VAL A 1 176 ? 4.645 5.817 -15.501 1.00 84.69 176 VAL A N 1
ATOM 1297 C CA . VAL A 1 176 ? 5.809 5.999 -14.604 1.00 84.69 176 VAL A CA 1
ATOM 1298 C C . VAL A 1 176 ? 5.394 6.102 -13.121 1.00 84.69 176 VAL A C 1
ATOM 1300 O O . VAL A 1 176 ? 6.138 5.673 -12.230 1.00 84.69 176 VAL A O 1
ATOM 1303 N N . ALA A 1 177 ? 4.221 6.678 -12.836 1.00 84.00 177 ALA A N 1
ATOM 1304 C CA . ALA A 1 177 ? 3.671 6.744 -11.484 1.00 84.00 177 ALA A CA 1
ATOM 1305 C C . ALA A 1 177 ? 3.130 5.377 -11.033 1.00 84.00 177 ALA A C 1
ATOM 1307 O O . ALA A 1 177 ? 3.478 4.930 -9.935 1.00 84.00 177 ALA A O 1
ATOM 1308 N N . GLY A 1 178 ? 2.377 4.696 -11.902 1.00 90.69 178 GLY A N 1
ATOM 1309 C CA . GLY A 1 178 ? 1.864 3.341 -11.701 1.00 90.69 178 GLY A CA 1
ATOM 1310 C C . GLY A 1 178 ? 2.968 2.334 -11.391 1.00 90.69 178 GLY A C 1
ATOM 1311 O O . GLY A 1 178 ? 2.910 1.663 -10.365 1.00 90.69 178 GLY A O 1
ATOM 1312 N N . VAL A 1 179 ? 4.050 2.319 -12.176 1.00 92.19 179 VAL A N 1
ATOM 1313 C CA . VAL A 1 179 ? 5.221 1.446 -11.961 1.00 92.19 179 VAL A CA 1
ATOM 1314 C C . VAL A 1 179 ? 5.815 1.613 -10.562 1.00 92.19 179 VAL A C 1
ATOM 1316 O O . VAL A 1 179 ? 6.090 0.635 -9.866 1.00 92.19 179 VAL A O 1
ATOM 1319 N N . LYS A 1 180 ? 6.020 2.863 -10.120 1.00 89.62 180 LYS A N 1
ATOM 1320 C CA . LYS A 1 180 ? 6.572 3.144 -8.784 1.00 89.62 180 LYS A CA 1
ATOM 1321 C C . LYS A 1 180 ? 5.689 2.530 -7.699 1.00 89.62 180 LYS A C 1
ATOM 1323 O O . LYS A 1 180 ? 6.201 1.969 -6.730 1.00 89.62 180 LYS A O 1
ATOM 1328 N N . SER A 1 181 ? 4.380 2.701 -7.841 1.00 95.19 181 SER A N 1
ATOM 1329 C CA . SER A 1 181 ? 3.391 2.177 -6.909 1.00 95.19 181 SER A CA 1
ATOM 1330 C C . SER A 1 181 ? 3.346 0.653 -6.946 1.00 95.19 181 SER A C 1
ATOM 1332 O O . SER A 1 181 ? 3.425 0.039 -5.890 1.00 95.19 181 SER A O 1
ATOM 1334 N N . ALA A 1 182 ? 3.342 0.037 -8.128 1.00 97.62 182 ALA A N 1
ATOM 1335 C CA . ALA A 1 182 ? 3.294 -1.413 -8.289 1.00 97.62 182 ALA A CA 1
ATOM 1336 C C . ALA A 1 182 ? 4.494 -2.119 -7.644 1.00 97.62 182 ALA A C 1
ATOM 1338 O O . ALA A 1 182 ? 4.315 -3.062 -6.875 1.00 97.62 182 ALA A O 1
ATOM 1339 N N . VAL A 1 183 ? 5.716 -1.614 -7.849 1.00 95.62 183 VAL A N 1
ATOM 1340 C CA . VAL A 1 183 ? 6.905 -2.180 -7.187 1.00 95.62 183 VAL A CA 1
ATOM 1341 C C . VAL A 1 183 ? 6.807 -2.053 -5.663 1.00 95.62 183 VAL A C 1
ATOM 1343 O O . VAL A 1 183 ? 7.098 -3.004 -4.939 1.00 95.62 183 VAL A O 1
ATOM 1346 N N . ARG A 1 184 ? 6.362 -0.901 -5.146 1.00 95.75 184 ARG A N 1
ATOM 1347 C CA . ARG A 1 184 ? 6.177 -0.711 -3.697 1.00 95.75 184 ARG A CA 1
ATOM 1348 C C . ARG A 1 184 ? 5.066 -1.597 -3.130 1.00 95.75 184 ARG A C 1
ATOM 1350 O O . ARG A 1 184 ? 5.220 -2.103 -2.024 1.00 95.75 184 ARG A O 1
ATOM 1357 N N . ALA A 1 185 ? 3.979 -1.790 -3.872 1.00 97.62 185 ALA A N 1
ATOM 1358 C CA . ALA A 1 185 ? 2.884 -2.675 -3.498 1.00 97.62 185 ALA A CA 1
ATOM 1359 C C . ALA A 1 185 ? 3.340 -4.139 -3.462 1.00 97.62 185 ALA A C 1
ATOM 1361 O O . ALA A 1 185 ? 3.013 -4.837 -2.507 1.00 97.62 185 ALA A O 1
ATOM 1362 N N . ALA A 1 186 ? 4.170 -4.581 -4.415 1.00 97.50 186 ALA A N 1
ATOM 1363 C CA . ALA A 1 186 ? 4.756 -5.923 -4.403 1.00 97.50 186 ALA A CA 1
ATOM 1364 C C . ALA A 1 186 ? 5.550 -6.175 -3.112 1.00 97.50 186 ALA A C 1
ATOM 1366 O O . ALA A 1 186 ? 5.343 -7.185 -2.447 1.00 97.50 186 ALA A O 1
ATOM 1367 N N . VAL A 1 187 ? 6.392 -5.216 -2.712 1.00 95.69 187 VAL A N 1
ATOM 1368 C CA . VAL A 1 187 ? 7.169 -5.280 -1.460 1.00 95.69 187 VAL A CA 1
ATOM 1369 C C . VAL A 1 187 ? 6.280 -5.219 -0.211 1.00 95.69 187 VAL A C 1
ATOM 1371 O O . VAL A 1 187 ? 6.654 -5.739 0.837 1.00 95.69 187 VAL A O 1
ATOM 1374 N N . ALA A 1 188 ? 5.127 -4.553 -0.284 1.00 95.69 188 ALA A N 1
ATOM 1375 C CA . ALA A 1 188 ? 4.221 -4.404 0.851 1.00 95.69 188 ALA A CA 1
ATOM 1376 C C . ALA A 1 188 ? 3.302 -5.618 1.066 1.00 95.69 188 ALA A C 1
ATOM 1378 O O . ALA A 1 188 ? 2.967 -5.896 2.213 1.00 95.69 188 ALA A O 1
ATOM 1379 N N . LEU A 1 189 ? 2.882 -6.294 -0.008 1.00 96.06 189 LEU A N 1
ATOM 1380 C CA . LEU A 1 189 ? 1.863 -7.352 0.023 1.00 96.06 189 LEU A CA 1
ATOM 1381 C C . LEU A 1 189 ? 2.433 -8.768 0.021 1.00 96.06 189 LEU A C 1
ATOM 1383 O O . LEU A 1 189 ? 1.846 -9.667 0.622 1.00 96.06 189 LEU A O 1
ATOM 1387 N N . LEU A 1 190 ? 3.514 -8.989 -0.729 1.00 95.81 190 LEU A N 1
ATOM 1388 C CA . LEU A 1 190 ? 4.043 -10.329 -0.951 1.00 95.81 190 LEU A CA 1
ATOM 1389 C C . LEU A 1 190 ? 5.037 -10.706 0.154 1.00 95.81 190 LEU A C 1
ATOM 1391 O O . LEU A 1 190 ? 5.749 -9.838 0.670 1.00 95.81 190 LEU A O 1
ATOM 1395 N N . PRO A 1 191 ? 5.161 -12.005 0.478 1.00 94.50 191 PRO A N 1
ATOM 1396 C CA . PRO A 1 191 ? 6.274 -12.496 1.280 1.00 94.50 191 PRO A CA 1
ATOM 1397 C C . PRO A 1 191 ? 7.614 -12.060 0.673 1.00 94.50 191 PRO A C 1
ATOM 1399 O O . PRO A 1 191 ? 7.762 -12.033 -0.549 1.00 94.50 191 PRO A O 1
ATOM 1402 N N . GLN A 1 192 ? 8.605 -11.751 1.517 1.00 92.12 192 GLN A N 1
ATOM 1403 C CA . GLN A 1 192 ? 9.880 -11.155 1.087 1.00 92.12 192 GLN A CA 1
ATOM 1404 C C . GLN A 1 192 ? 10.551 -11.916 -0.073 1.00 92.12 192 GLN A C 1
ATOM 1406 O O . GLN A 1 192 ? 10.952 -11.297 -1.058 1.00 92.12 192 GLN A O 1
ATOM 1411 N N . GLU A 1 193 ? 10.631 -13.247 0.007 1.00 92.38 193 GLU A N 1
ATOM 1412 C CA . GLU A 1 193 ? 11.246 -14.079 -1.039 1.00 92.38 193 GLU A CA 1
ATOM 1413 C C . GLU A 1 193 ? 10.428 -14.116 -2.339 1.00 92.38 193 GLU A C 1
ATOM 1415 O O . GLU A 1 193 ? 10.993 -14.116 -3.435 1.00 92.38 193 GLU A O 1
ATOM 1420 N N . GLU A 1 194 ? 9.095 -14.087 -2.248 1.00 94.00 194 GLU A N 1
ATOM 1421 C CA . GLU A 1 194 ? 8.231 -14.015 -3.430 1.00 94.00 194 GLU A CA 1
ATOM 1422 C C . GLU A 1 194 ? 8.349 -12.662 -4.133 1.00 94.00 194 GLU A C 1
ATOM 1424 O O . GLU A 1 194 ? 8.492 -12.619 -5.358 1.00 94.00 194 GLU A O 1
ATOM 1429 N N . ALA A 1 195 ? 8.349 -11.565 -3.364 1.00 94.31 195 ALA A N 1
ATOM 1430 C CA . ALA A 1 195 ? 8.582 -10.220 -3.881 1.00 94.31 195 ALA A CA 1
ATOM 1431 C C . ALA A 1 195 ? 9.945 -10.139 -4.577 1.00 94.31 195 ALA A C 1
ATOM 1433 O O . ALA A 1 195 ? 10.044 -9.656 -5.705 1.00 94.31 195 ALA A O 1
ATOM 1434 N N . ARG A 1 196 ? 10.995 -10.657 -3.928 1.00 92.88 196 ARG A N 1
ATOM 1435 C CA . ARG A 1 196 ? 12.359 -10.664 -4.463 1.00 92.88 196 ARG A CA 1
ATOM 1436 C C . ARG A 1 196 ? 12.448 -11.429 -5.780 1.00 92.88 196 ARG A C 1
ATOM 1438 O O . ARG A 1 196 ? 12.977 -10.895 -6.750 1.00 92.88 196 ARG A O 1
ATOM 1445 N N . THR A 1 197 ? 11.904 -12.643 -5.823 1.00 94.56 197 THR A N 1
ATOM 1446 C CA . THR A 1 197 ? 11.945 -13.508 -7.012 1.00 94.56 197 THR A CA 1
ATOM 1447 C C . THR A 1 197 ? 11.209 -12.864 -8.186 1.00 94.56 197 THR A C 1
ATOM 1449 O O . THR A 1 197 ? 11.748 -12.776 -9.288 1.00 94.56 197 THR A O 1
ATOM 1452 N N . MET A 1 198 ? 10.000 -12.349 -7.944 1.00 95.56 198 MET A N 1
ATOM 1453 C CA . MET A 1 198 ? 9.193 -11.670 -8.958 1.00 95.56 198 MET A CA 1
ATOM 1454 C C . MET A 1 198 ? 9.893 -10.414 -9.499 1.00 95.56 198 MET A C 1
ATOM 1456 O O . MET A 1 198 ? 9.971 -10.232 -10.715 1.00 95.56 198 MET A O 1
ATOM 1460 N N . LEU A 1 199 ? 10.387 -9.541 -8.614 1.00 95.00 199 LEU A N 1
ATOM 1461 C CA . LEU A 1 199 ? 11.002 -8.271 -9.007 1.00 95.00 199 LEU A CA 1
ATOM 1462 C C . LEU A 1 199 ? 12.357 -8.472 -9.690 1.00 95.00 199 LEU A C 1
ATOM 1464 O O . LEU A 1 199 ? 12.667 -7.738 -10.623 1.00 95.00 199 LEU A O 1
ATOM 1468 N N . SER A 1 200 ? 13.137 -9.472 -9.275 1.00 92.31 200 SER A N 1
ATOM 1469 C CA . SER A 1 200 ? 14.401 -9.813 -9.930 1.00 92.31 200 SER A CA 1
ATOM 1470 C C . SER A 1 200 ? 14.161 -10.288 -11.367 1.00 92.31 200 SER A C 1
ATOM 1472 O O . SER A 1 200 ? 14.706 -9.697 -12.297 1.00 92.31 200 SER A O 1
ATOM 1474 N N . ALA A 1 201 ? 13.245 -11.244 -11.571 1.00 94.12 201 ALA A N 1
ATOM 1475 C CA . ALA A 1 201 ? 12.885 -11.735 -12.904 1.00 94.12 201 ALA A CA 1
ATOM 1476 C C . ALA A 1 201 ? 12.313 -10.628 -13.811 1.00 94.12 201 ALA A C 1
ATOM 1478 O O . ALA A 1 201 ? 12.675 -10.525 -14.982 1.00 94.12 201 ALA A O 1
ATOM 1479 N N . LEU A 1 202 ? 11.454 -9.761 -13.260 1.00 94.31 202 LEU A N 1
ATOM 1480 C CA . LEU A 1 202 ? 10.941 -8.585 -13.966 1.00 94.31 202 LEU A CA 1
ATOM 1481 C C . LEU A 1 202 ? 12.072 -7.630 -14.370 1.00 94.31 202 LEU A C 1
ATOM 1483 O O . LEU A 1 202 ? 12.091 -7.134 -15.492 1.00 94.31 202 LEU A O 1
ATOM 1487 N N . GLY A 1 203 ? 13.010 -7.353 -13.466 1.00 90.38 203 GLY A N 1
ATOM 1488 C CA . GLY A 1 203 ? 14.139 -6.482 -13.762 1.00 90.38 203 GLY A CA 1
ATOM 1489 C C . GLY A 1 203 ? 15.059 -7.054 -14.843 1.00 90.38 203 GLY A C 1
ATOM 1490 O O . GLY A 1 203 ? 15.492 -6.301 -15.713 1.00 90.38 203 GLY A O 1
ATOM 1491 N N . GLU A 1 204 ? 15.306 -8.369 -14.848 1.00 90.31 204 GLU A N 1
ATOM 1492 C CA . GLU A 1 204 ? 16.112 -9.037 -15.883 1.00 90.31 204 GLU A CA 1
ATOM 1493 C C . GLU A 1 204 ? 15.471 -8.910 -17.264 1.00 90.31 204 GLU A C 1
ATOM 1495 O O . GLU A 1 204 ? 16.133 -8.518 -18.226 1.00 90.31 204 GLU A O 1
ATOM 1500 N N . GLU A 1 205 ? 14.177 -9.205 -17.353 1.00 91.12 205 GLU A N 1
ATOM 1501 C CA . GLU A 1 205 ? 13.399 -9.066 -18.579 1.00 91.12 205 GLU A CA 1
ATOM 1502 C C . GLU A 1 205 ? 13.387 -7.625 -19.081 1.00 91.12 205 GLU A C 1
ATOM 1504 O O . GLU A 1 205 ? 13.613 -7.388 -20.266 1.00 91.12 205 GLU A O 1
ATOM 1509 N N . VAL A 1 206 ? 13.174 -6.649 -18.192 1.00 88.56 206 VAL A N 1
ATOM 1510 C CA . VAL A 1 206 ? 13.155 -5.237 -18.578 1.00 88.56 206 VAL A CA 1
ATOM 1511 C C . VAL A 1 206 ? 14.523 -4.806 -19.102 1.00 88.56 206 VAL A C 1
ATOM 1513 O O . VAL A 1 206 ? 14.578 -4.212 -20.176 1.00 88.56 206 VAL A O 1
ATOM 1516 N N . VAL A 1 207 ? 15.617 -5.147 -18.412 1.00 84.81 207 VAL A N 1
ATOM 1517 C CA . VAL A 1 207 ? 16.990 -4.852 -18.866 1.00 84.81 207 VAL A CA 1
ATOM 1518 C C . VAL A 1 207 ? 17.269 -5.482 -20.231 1.00 84.81 207 VAL A C 1
ATOM 1520 O O . VAL A 1 207 ? 17.815 -4.813 -21.100 1.00 84.81 207 VAL A O 1
ATOM 1523 N N . LEU A 1 208 ? 16.865 -6.738 -20.444 1.00 84.44 208 LEU A N 1
ATOM 1524 C CA . LEU A 1 208 ? 17.017 -7.439 -21.725 1.00 84.44 208 LEU A CA 1
ATOM 1525 C C . LEU A 1 208 ? 16.146 -6.855 -22.843 1.00 84.44 208 LEU A C 1
ATOM 1527 O O . LEU A 1 208 ? 16.497 -6.958 -24.015 1.00 84.44 208 LEU A O 1
ATOM 1531 N N . SER A 1 209 ? 14.996 -6.282 -22.489 1.00 82.12 209 SER A N 1
ATOM 1532 C CA . SER A 1 209 ? 14.037 -5.745 -23.453 1.00 82.12 209 SER A CA 1
ATOM 1533 C C . SER A 1 209 ? 14.398 -4.355 -23.965 1.00 82.12 209 SER A C 1
ATOM 1535 O O . SER A 1 209 ? 13.869 -3.965 -25.008 1.00 82.12 209 SER A O 1
ATOM 1537 N N . ILE A 1 210 ? 15.246 -3.601 -23.248 1.00 77.25 210 ILE A N 1
ATOM 1538 C CA . ILE A 1 210 ? 15.731 -2.286 -23.682 1.00 77.25 210 ILE A CA 1
ATOM 1539 C C . ILE A 1 210 ? 16.649 -2.536 -24.885 1.00 77.25 210 ILE A C 1
ATOM 1541 O O . ILE A 1 210 ? 17.759 -3.032 -24.703 1.00 77.25 210 ILE A O 1
ATOM 1545 N N . PRO A 1 211 ? 16.205 -2.254 -26.122 1.00 64.62 211 PRO A N 1
ATOM 1546 C CA . PRO A 1 211 ? 17.045 -2.483 -27.279 1.00 64.62 211 PRO A CA 1
ATOM 1547 C C . PRO A 1 211 ? 18.164 -1.438 -27.298 1.00 64.62 211 PRO A C 1
ATOM 1549 O O . PRO A 1 211 ? 17.950 -0.289 -26.909 1.00 64.62 211 PRO A O 1
ATOM 1552 N N . GLY A 1 212 ? 19.310 -1.784 -27.888 1.00 54.50 212 GLY A N 1
ATOM 1553 C CA . GLY A 1 212 ? 20.365 -0.816 -28.229 1.00 54.50 212 GLY A CA 1
ATOM 1554 C C . GLY A 1 212 ? 19.950 0.213 -29.299 1.00 54.50 212 GLY A C 1
ATOM 1555 O O . GLY A 1 212 ? 20.764 1.013 -29.749 1.00 54.50 212 GLY A O 1
ATOM 1556 N N . THR A 1 213 ? 18.686 0.195 -29.740 1.00 53.22 213 THR A N 1
ATOM 1557 C CA . THR A 1 213 ? 18.100 1.113 -30.722 1.00 53.22 213 THR A CA 1
ATOM 1558 C C . THR A 1 213 ? 16.856 1.795 -30.155 1.00 53.22 213 THR A C 1
ATOM 1560 O O . THR A 1 213 ? 16.041 1.165 -29.484 1.00 53.22 213 THR A O 1
ATOM 1563 N N . LEU A 1 214 ? 16.698 3.081 -30.472 1.00 55.09 214 LEU A N 1
ATOM 1564 C CA . LEU A 1 214 ? 15.700 4.007 -29.927 1.00 55.09 214 LEU A CA 1
ATOM 1565 C C . LEU A 1 214 ? 14.249 3.503 -29.926 1.00 55.09 214 LEU A C 1
ATOM 1567 O O . LEU A 1 214 ? 13.564 3.521 -30.947 1.00 55.09 214 LEU A O 1
ATOM 1571 N N . GLU A 1 215 ? 13.748 3.176 -28.735 1.00 63.16 215 GLU A N 1
ATOM 1572 C CA . GLU A 1 215 ? 12.319 2.998 -28.473 1.00 63.16 215 GLU A CA 1
ATOM 1573 C C . GLU A 1 215 ? 11.539 4.319 -28.404 1.00 63.16 215 GLU A C 1
ATOM 1575 O O . GLU A 1 215 ? 12.084 5.434 -28.395 1.00 63.16 215 GLU A O 1
ATOM 1580 N N . ASP A 1 216 ? 10.212 4.178 -28.279 1.00 72.75 216 ASP A N 1
ATOM 1581 C CA . ASP A 1 216 ? 9.378 5.239 -27.739 1.00 72.75 216 ASP A CA 1
ATOM 1582 C C . ASP A 1 216 ? 9.958 5.768 -26.403 1.00 72.75 216 ASP A C 1
ATOM 1584 O O . ASP A 1 216 ? 10.169 4.992 -25.472 1.00 72.75 216 ASP A O 1
ATOM 1588 N N . HIS A 1 217 ? 10.199 7.080 -26.274 1.00 71.19 217 HIS A N 1
ATOM 1589 C CA . HIS A 1 217 ? 10.789 7.709 -25.088 1.00 71.19 217 HIS A CA 1
ATOM 1590 C C . HIS A 1 217 ? 9.943 7.431 -23.845 1.00 71.19 217 HIS A C 1
ATOM 1592 O O . HIS A 1 217 ? 10.486 7.239 -22.761 1.00 71.19 217 HIS A O 1
ATOM 1598 N N . LYS A 1 218 ? 8.617 7.337 -24.011 1.00 73.19 218 LYS A N 1
ATOM 1599 C CA . LYS A 1 218 ? 7.690 6.968 -22.933 1.00 73.19 218 LYS A CA 1
ATOM 1600 C C . LYS A 1 218 ? 7.906 5.534 -22.442 1.00 73.19 218 LYS A C 1
ATOM 1602 O O . LYS A 1 218 ? 7.894 5.295 -21.234 1.00 73.19 218 LYS A O 1
ATOM 1607 N N . ARG A 1 219 ? 8.144 4.587 -23.354 1.00 78.19 219 ARG A N 1
ATOM 1608 C CA . ARG A 1 219 ? 8.408 3.179 -23.013 1.00 78.19 219 ARG A CA 1
ATOM 1609 C C . ARG A 1 219 ? 9.759 3.024 -22.328 1.00 78.19 219 ARG A C 1
ATOM 1611 O O . ARG A 1 219 ? 9.824 2.415 -21.264 1.00 78.19 219 ARG A O 1
ATOM 1618 N N . LEU A 1 220 ? 10.797 3.672 -22.859 1.00 78.88 220 LEU A N 1
ATOM 1619 C CA . LEU A 1 220 ? 12.120 3.690 -22.235 1.00 78.88 220 LEU A CA 1
ATOM 1620 C C . LEU A 1 220 ? 12.065 4.287 -20.819 1.00 78.88 220 LEU A C 1
ATOM 1622 O O . LEU A 1 220 ? 12.588 3.690 -19.881 1.00 78.88 220 LEU A O 1
ATOM 1626 N N . ALA A 1 221 ? 11.380 5.421 -20.632 1.00 77.56 221 ALA A N 1
ATOM 1627 C CA . ALA A 1 221 ? 11.219 6.039 -19.315 1.00 77.56 221 ALA A CA 1
ATOM 1628 C C . ALA A 1 221 ? 10.504 5.113 -18.316 1.00 77.56 221 ALA A C 1
ATOM 1630 O O . ALA A 1 221 ? 10.912 5.021 -17.160 1.00 77.56 221 ALA A O 1
ATOM 1631 N N . THR A 1 222 ? 9.469 4.401 -18.763 1.00 81.31 222 THR A N 1
ATOM 1632 C CA . THR A 1 222 ? 8.715 3.444 -17.939 1.00 81.31 222 THR A CA 1
ATOM 1633 C C . THR A 1 222 ? 9.589 2.256 -17.530 1.00 81.31 222 THR A C 1
ATOM 1635 O O . THR A 1 222 ? 9.659 1.916 -16.354 1.00 81.31 222 THR A O 1
ATOM 1638 N N . ARG A 1 223 ? 10.365 1.692 -18.458 1.00 85.88 223 ARG A N 1
ATOM 1639 C CA . ARG A 1 223 ? 11.303 0.591 -18.182 1.00 85.88 223 ARG A CA 1
ATOM 1640 C C . ARG A 1 223 ? 12.427 0.987 -17.231 1.00 85.88 223 ARG A C 1
ATOM 1642 O O . ARG A 1 223 ? 12.675 0.307 -16.239 1.00 85.88 223 ARG A O 1
ATOM 1649 N N . LEU A 1 224 ? 13.053 2.138 -17.468 1.00 82.19 224 LEU A N 1
ATOM 1650 C CA . LEU A 1 224 ? 14.039 2.699 -16.543 1.00 82.19 224 LEU A CA 1
ATOM 1651 C C . LEU A 1 224 ? 13.421 2.950 -15.165 1.00 82.19 224 LEU A C 1
ATOM 1653 O O . LEU A 1 224 ? 14.059 2.716 -14.138 1.00 82.19 224 LEU A O 1
ATOM 1657 N N . LYS A 1 225 ? 12.151 3.370 -15.126 1.00 84.44 225 LYS A N 1
ATOM 1658 C CA . LYS A 1 225 ? 11.421 3.552 -13.877 1.00 84.44 225 LYS A CA 1
ATOM 1659 C C . LYS A 1 225 ? 11.200 2.246 -13.120 1.00 84.44 225 LYS A C 1
ATOM 1661 O O . LYS A 1 225 ? 11.279 2.288 -11.889 1.00 84.44 225 LYS A O 1
ATOM 1666 N N . VAL A 1 226 ? 10.952 1.126 -13.803 1.00 88.88 226 VAL A N 1
ATOM 1667 C CA . VAL A 1 226 ? 10.851 -0.203 -13.172 1.00 88.88 226 VAL A CA 1
ATOM 1668 C C . VAL A 1 226 ? 12.145 -0.495 -12.428 1.00 88.88 226 VAL A C 1
ATOM 1670 O O . VAL A 1 226 ? 12.125 -0.655 -11.209 1.00 88.88 226 VAL A O 1
ATOM 1673 N N . ILE A 1 227 ? 13.273 -0.441 -13.137 1.00 86.38 227 ILE A N 1
ATOM 1674 C CA . ILE A 1 227 ? 14.596 -0.753 -12.588 1.00 86.38 227 ILE A CA 1
ATOM 1675 C C . ILE A 1 227 ? 14.924 0.166 -11.400 1.00 86.38 227 ILE A C 1
ATOM 1677 O O . ILE A 1 227 ? 15.282 -0.305 -10.323 1.00 86.38 227 ILE A O 1
ATOM 1681 N N . SER A 1 228 ? 14.686 1.472 -11.551 1.00 81.75 228 SER A N 1
ATOM 1682 C CA . SER A 1 228 ? 14.839 2.478 -10.488 1.00 81.75 228 SER A CA 1
ATOM 1683 C C . SER A 1 228 ? 14.002 2.207 -9.249 1.00 81.75 228 SER A C 1
ATOM 1685 O O . SER A 1 228 ? 14.434 2.418 -8.114 1.00 81.75 228 SER A O 1
ATOM 1687 N N . SER A 1 229 ? 12.762 1.773 -9.453 1.00 86.06 229 SER A N 1
ATOM 1688 C CA . SER A 1 229 ? 11.840 1.522 -8.354 1.00 86.06 229 SER A CA 1
ATOM 1689 C C . SER A 1 229 ? 12.201 0.229 -7.627 1.00 86.06 229 SER A C 1
ATOM 1691 O O . SER A 1 229 ? 12.086 0.208 -6.399 1.00 86.06 229 SER A O 1
ATOM 1693 N N . ILE A 1 230 ? 12.685 -0.793 -8.350 1.00 88.00 230 ILE A N 1
ATOM 1694 C CA . ILE A 1 230 ? 13.230 -2.035 -7.782 1.00 88.00 230 ILE A CA 1
ATOM 1695 C C . ILE A 1 230 ? 14.466 -1.715 -6.946 1.00 88.00 230 ILE A C 1
ATOM 1697 O O . ILE A 1 230 ? 14.460 -1.999 -5.754 1.00 88.00 230 ILE A O 1
ATOM 1701 N N . GLY A 1 231 ? 15.466 -1.035 -7.513 1.00 79.00 23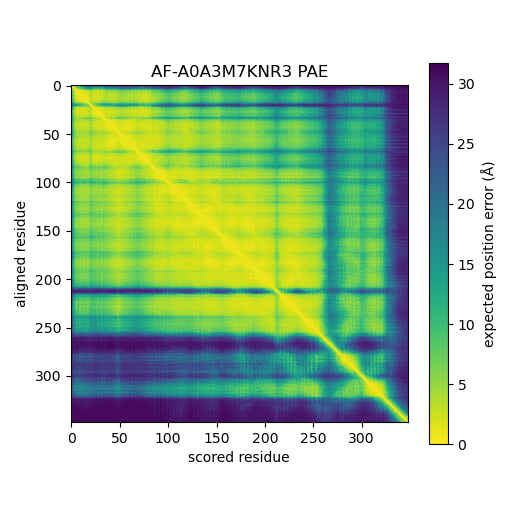1 GLY A N 1
ATOM 1702 C CA . GLY A 1 231 ? 16.693 -0.683 -6.792 1.00 79.00 231 GLY A CA 1
ATOM 1703 C C . GLY A 1 231 ? 16.442 0.113 -5.509 1.00 79.00 231 GLY A C 1
ATOM 1704 O O . GLY A 1 231 ? 17.090 -0.122 -4.495 1.00 79.00 231 GLY A O 1
ATOM 1705 N N . ARG A 1 232 ? 15.439 1.002 -5.502 1.00 80.50 232 ARG A N 1
ATOM 1706 C CA . ARG A 1 232 ? 15.072 1.767 -4.298 1.00 80.50 232 ARG A CA 1
ATOM 1707 C C . ARG A 1 232 ? 14.272 0.961 -3.270 1.00 80.50 232 ARG A C 1
ATOM 1709 O O . ARG A 1 232 ? 14.434 1.185 -2.074 1.00 80.50 232 ARG A O 1
ATOM 1716 N N . SER A 1 233 ? 13.334 0.129 -3.717 1.00 83.75 233 SER A N 1
ATOM 1717 C CA . SER A 1 233 ? 12.306 -0.458 -2.835 1.00 83.75 233 SER A CA 1
ATOM 1718 C C . SER A 1 233 ? 12.590 -1.914 -2.463 1.00 83.75 233 SER A C 1
ATOM 1720 O O . SER A 1 233 ? 12.089 -2.381 -1.446 1.00 83.75 233 SER A O 1
ATOM 1722 N N . ALA A 1 234 ? 13.388 -2.615 -3.269 1.00 83.81 234 ALA A N 1
ATOM 1723 C CA . ALA A 1 234 ? 13.811 -3.997 -3.078 1.00 83.81 234 ALA A CA 1
ATOM 1724 C C . ALA A 1 234 ? 15.287 -4.188 -3.505 1.00 83.81 234 ALA A C 1
ATOM 1726 O O . ALA A 1 234 ? 15.546 -4.879 -4.494 1.00 83.81 234 ALA A O 1
ATOM 1727 N N . PRO A 1 235 ? 16.266 -3.615 -2.772 1.00 80.12 235 PRO A N 1
ATOM 1728 C CA . PRO A 1 235 ? 17.689 -3.700 -3.130 1.00 80.12 235 PRO A CA 1
ATOM 1729 C C . PRO A 1 235 ? 18.174 -5.140 -3.368 1.00 80.12 235 PRO A C 1
ATOM 1731 O O . PRO A 1 235 ? 18.776 -5.428 -4.393 1.00 80.12 235 PRO A O 1
ATOM 1734 N N . GLN A 1 236 ? 17.751 -6.083 -2.519 1.00 81.38 236 GLN A N 1
ATOM 1735 C CA . GLN A 1 236 ? 18.093 -7.513 -2.623 1.00 81.38 236 GLN A CA 1
ATOM 1736 C C . GLN A 1 236 ? 17.647 -8.190 -3.936 1.00 81.38 236 GLN A C 1
ATOM 1738 O O . GLN A 1 236 ? 18.137 -9.268 -4.284 1.00 81.38 236 GLN A O 1
ATOM 1743 N N . ALA A 1 237 ? 16.663 -7.616 -4.638 1.00 84.56 237 ALA A N 1
ATOM 1744 C CA . ALA A 1 237 ? 16.225 -8.072 -5.959 1.00 84.56 237 ALA A CA 1
ATOM 1745 C C . ALA A 1 237 ? 17.028 -7.413 -7.096 1.00 84.56 237 ALA A C 1
ATOM 1747 O O . ALA A 1 237 ? 17.100 -7.962 -8.195 1.00 84.56 237 ALA A O 1
ATOM 1748 N N . PHE A 1 238 ? 17.622 -6.245 -6.832 1.00 81.75 238 PHE A N 1
ATOM 1749 C CA . PHE A 1 238 ? 18.451 -5.484 -7.763 1.00 81.75 238 PHE A CA 1
ATOM 1750 C C . PHE A 1 238 ? 19.915 -5.936 -7.780 1.00 81.75 238 PHE A C 1
ATOM 1752 O O . PHE A 1 238 ? 20.580 -5.751 -8.795 1.00 81.75 238 PHE A O 1
ATOM 1759 N N . ASP A 1 239 ? 20.405 -6.575 -6.716 1.00 75.69 239 ASP A N 1
ATOM 1760 C CA . ASP A 1 239 ? 21.818 -6.948 -6.571 1.00 75.69 239 ASP A CA 1
ATOM 1761 C C . ASP A 1 239 ? 22.401 -7.707 -7.780 1.00 75.69 239 ASP A C 1
ATOM 1763 O O . ASP A 1 239 ? 23.494 -7.404 -8.259 1.00 75.69 239 ASP A O 1
ATOM 1767 N N . GLY A 1 240 ? 21.653 -8.675 -8.322 1.00 73.06 240 GLY A N 1
ATOM 1768 C CA . GLY A 1 240 ? 22.060 -9.429 -9.516 1.00 73.06 240 GLY A CA 1
ATOM 1769 C C . GLY A 1 240 ? 21.957 -8.637 -10.829 1.00 73.06 240 GLY A C 1
ATOM 1770 O O . GLY A 1 240 ? 22.617 -8.968 -11.813 1.00 73.06 240 GLY A O 1
ATOM 1771 N N . LEU A 1 241 ? 21.153 -7.571 -10.846 1.00 76.44 241 LEU A N 1
ATOM 1772 C CA . LEU A 1 241 ? 20.896 -6.716 -12.008 1.00 76.44 241 LEU A CA 1
ATOM 1773 C C . LEU A 1 241 ? 21.905 -5.574 -12.134 1.00 76.44 241 LEU A C 1
ATOM 1775 O O . LEU A 1 241 ? 22.169 -5.113 -13.248 1.00 76.44 241 LEU A O 1
ATOM 1779 N N . ALA A 1 242 ? 22.456 -5.113 -11.008 1.00 73.50 242 ALA A N 1
ATOM 1780 C CA . ALA A 1 242 ? 23.235 -3.883 -10.925 1.00 73.50 242 ALA A CA 1
ATOM 1781 C C . ALA A 1 242 ? 24.398 -3.807 -11.935 1.00 73.50 242 ALA A C 1
ATOM 1783 O O . ALA A 1 242 ? 24.465 -2.807 -12.656 1.00 73.50 242 ALA A O 1
ATOM 1784 N N . PRO A 1 243 ? 25.265 -4.833 -12.099 1.00 74.94 243 PRO A N 1
ATOM 1785 C CA . PRO A 1 243 ? 26.389 -4.744 -13.035 1.00 74.94 243 PRO A CA 1
ATOM 1786 C C . PRO A 1 243 ? 25.939 -4.569 -14.491 1.00 74.94 243 PRO A C 1
ATOM 1788 O O . PRO A 1 243 ? 26.461 -3.720 -15.213 1.00 74.94 243 PRO A O 1
ATOM 1791 N N . ARG A 1 244 ? 24.925 -5.336 -14.913 1.00 78.56 244 ARG A N 1
ATOM 1792 C CA . ARG A 1 244 ? 24.390 -5.287 -16.282 1.00 78.56 244 ARG A CA 1
ATOM 1793 C C . ARG A 1 244 ? 23.690 -3.965 -16.557 1.00 78.56 244 ARG A C 1
ATOM 1795 O O . ARG A 1 244 ? 23.867 -3.392 -17.626 1.00 78.56 244 ARG A O 1
ATOM 1802 N N . PHE A 1 245 ? 22.925 -3.470 -15.588 1.00 77.62 245 PHE A N 1
ATOM 1803 C CA . PHE A 1 245 ? 22.253 -2.186 -15.713 1.00 77.62 245 PHE A CA 1
ATOM 1804 C C . PHE A 1 245 ? 23.246 -1.020 -15.796 1.00 77.62 245 PHE A C 1
ATOM 1806 O O . PHE A 1 245 ? 23.044 -0.104 -16.588 1.00 77.62 245 PHE A O 1
ATOM 1813 N N . VAL A 1 246 ? 24.335 -1.056 -15.021 1.00 74.19 246 VAL A N 1
ATOM 1814 C CA . VAL A 1 246 ? 25.380 -0.026 -15.089 1.00 74.19 246 VAL A CA 1
ATOM 1815 C C . VAL A 1 246 ? 26.052 -0.003 -16.458 1.00 74.19 246 VAL A C 1
ATOM 1817 O O . VAL A 1 246 ? 26.199 1.083 -17.012 1.00 74.19 246 VAL A O 1
ATOM 1820 N N . THR A 1 247 ? 26.384 -1.161 -17.034 1.00 77.50 247 THR A N 1
ATOM 1821 C CA . THR A 1 247 ? 26.894 -1.244 -18.413 1.00 77.50 247 THR A CA 1
ATOM 1822 C C . THR A 1 247 ? 25.884 -0.704 -19.423 1.00 77.50 247 THR A C 1
ATOM 1824 O O . THR A 1 247 ? 26.223 0.204 -20.173 1.00 77.50 247 THR A O 1
ATOM 1827 N N . LEU A 1 248 ? 24.628 -1.162 -19.386 1.00 78.00 248 LEU A N 1
ATOM 1828 C CA . LEU A 1 248 ? 23.574 -0.668 -20.281 1.00 78.00 248 LEU A CA 1
ATOM 1829 C C . LEU A 1 248 ? 23.452 0.862 -20.218 1.00 78.00 248 LEU A C 1
ATOM 1831 O O . LEU A 1 248 ? 23.321 1.541 -21.232 1.00 78.00 248 LEU A O 1
ATOM 1835 N N . VAL A 1 249 ? 23.491 1.435 -19.018 1.00 75.19 249 VAL A N 1
ATOM 1836 C CA . VAL A 1 249 ? 23.360 2.879 -18.866 1.00 75.19 249 VAL A CA 1
ATOM 1837 C C . VAL A 1 249 ? 24.597 3.628 -19.351 1.00 75.19 249 VAL A C 1
ATOM 1839 O O . VAL A 1 249 ? 24.457 4.559 -20.141 1.00 75.19 249 VAL A O 1
ATOM 1842 N N . LEU A 1 250 ? 25.776 3.294 -18.825 1.00 74.19 250 LEU A N 1
ATOM 1843 C CA . LEU A 1 250 ? 26.987 4.084 -19.052 1.00 74.19 250 LEU A CA 1
ATOM 1844 C C . LEU A 1 250 ? 27.540 3.885 -20.457 1.00 74.19 250 LEU A C 1
ATOM 1846 O O . LEU A 1 250 ? 28.018 4.845 -21.056 1.00 74.19 250 LEU A O 1
ATOM 1850 N N . ASP A 1 251 ? 27.450 2.663 -20.969 1.00 76.38 251 ASP A N 1
ATOM 1851 C CA . ASP A 1 251 ? 28.126 2.270 -22.198 1.00 76.38 251 ASP A CA 1
ATOM 1852 C C . ASP A 1 251 ? 27.171 2.344 -23.406 1.00 76.38 251 ASP A C 1
ATOM 1854 O O . ASP A 1 251 ? 27.630 2.555 -24.526 1.00 76.38 251 ASP A O 1
ATOM 1858 N N . GLU A 1 252 ? 25.848 2.247 -23.195 1.00 76.31 252 GLU A N 1
ATOM 1859 C CA . GLU A 1 252 ? 24.857 2.264 -24.286 1.00 76.31 252 GLU A CA 1
ATOM 1860 C C . GLU A 1 252 ? 23.927 3.491 -24.241 1.00 76.31 252 GLU A C 1
ATOM 1862 O O . GLU A 1 252 ? 23.878 4.261 -25.198 1.00 76.31 252 GLU A O 1
ATOM 1867 N N . LEU A 1 253 ? 23.191 3.725 -23.145 1.00 73.44 253 LEU A N 1
ATOM 1868 C CA . LEU A 1 253 ? 22.127 4.746 -23.111 1.00 73.44 253 LEU A CA 1
ATOM 1869 C C . LEU A 1 253 ? 22.627 6.187 -22.949 1.00 73.44 253 LEU A C 1
ATOM 1871 O O . LEU A 1 253 ? 22.043 7.109 -23.524 1.00 73.44 253 LEU A O 1
ATOM 1875 N N . LEU A 1 254 ? 23.655 6.411 -22.129 1.00 71.62 254 LEU A N 1
ATOM 1876 C CA . LEU A 1 254 ? 24.205 7.744 -21.878 1.00 71.62 254 LEU A CA 1
ATOM 1877 C C . LEU A 1 254 ? 24.911 8.318 -23.125 1.00 71.62 254 LEU A C 1
ATOM 1879 O O . LEU A 1 254 ? 24.628 9.484 -23.448 1.00 71.62 254 LEU A O 1
ATOM 1883 N N . PRO A 1 255 ? 25.742 7.535 -23.854 1.00 70.81 255 PRO A N 1
ATOM 1884 C CA . PRO A 1 255 ? 26.382 7.971 -25.095 1.00 70.81 255 PRO A CA 1
ATOM 1885 C C . PRO A 1 255 ? 25.420 8.016 -26.289 1.00 70.81 255 PRO A C 1
ATOM 1887 O O . PRO A 1 255 ? 25.671 8.753 -27.240 1.00 70.81 255 PRO A O 1
ATOM 1890 N N . ALA A 1 256 ? 24.313 7.261 -26.257 1.00 69.38 256 ALA A N 1
ATOM 1891 C CA . ALA A 1 256 ? 23.352 7.240 -27.354 1.00 69.38 256 ALA A CA 1
ATOM 1892 C C . ALA A 1 256 ? 22.719 8.617 -27.616 1.00 69.38 256 ALA A C 1
ATOM 1894 O O . ALA A 1 256 ? 22.268 9.332 -26.707 1.00 69.38 256 ALA A O 1
ATOM 1895 N N . ASP A 1 257 ? 22.607 8.952 -28.903 1.00 64.62 257 ASP A N 1
ATOM 1896 C CA . ASP A 1 257 ? 21.826 10.094 -29.355 1.00 64.62 257 ASP A CA 1
ATOM 1897 C C . ASP A 1 257 ? 20.331 9.764 -29.299 1.00 64.62 257 ASP A C 1
ATOM 1899 O O . ASP A 1 257 ? 19.740 9.239 -30.241 1.00 64.62 257 ASP A O 1
ATOM 1903 N N . LEU A 1 258 ? 19.688 10.115 -28.185 1.00 66.88 258 LEU A N 1
ATOM 1904 C CA . LEU A 1 258 ? 18.258 9.884 -28.002 1.00 66.88 258 LEU A CA 1
ATOM 1905 C C . LEU A 1 258 ? 17.365 10.835 -28.828 1.00 66.88 258 LEU A C 1
ATOM 1907 O O . LEU A 1 258 ? 16.141 10.811 -28.670 1.00 66.88 258 LEU A O 1
ATOM 1911 N N . SER A 1 259 ? 17.930 11.669 -29.708 1.00 58.78 259 SER A N 1
ATOM 1912 C CA . SER A 1 259 ? 17.195 12.630 -30.538 1.00 58.78 259 SER A CA 1
ATOM 1913 C C . SER A 1 259 ? 16.386 12.009 -31.682 1.00 58.78 259 SER A C 1
ATOM 1915 O O . SER A 1 259 ? 15.555 12.687 -32.290 1.00 58.78 259 SER A O 1
ATOM 1917 N N . ARG A 1 260 ? 16.572 10.707 -31.958 1.00 58.16 260 ARG A N 1
ATOM 1918 C CA . ARG A 1 260 ? 15.993 10.002 -33.122 1.00 58.16 260 ARG A CA 1
ATOM 1919 C C . ARG A 1 260 ? 16.318 10.680 -34.458 1.00 58.16 260 ARG A C 1
ATOM 1921 O O . ARG A 1 260 ? 15.494 10.659 -35.371 1.00 58.16 260 ARG A O 1
ATOM 1928 N N . GLY A 1 261 ? 17.486 11.312 -34.564 1.00 49.91 261 GLY A N 1
ATOM 1929 C CA . GLY A 1 261 ? 17.897 12.013 -35.778 1.00 49.91 261 GLY A CA 1
ATOM 1930 C C . GLY A 1 261 ? 17.093 13.283 -36.066 1.00 49.91 261 GLY A C 1
ATOM 1931 O O . GLY A 1 261 ? 17.189 13.815 -37.169 1.00 49.91 261 GLY A O 1
ATOM 1932 N N . ARG A 1 262 ? 16.304 13.786 -35.104 1.00 43.88 262 ARG A N 1
ATOM 1933 C CA . ARG A 1 262 ? 15.865 15.182 -35.126 1.00 43.88 262 ARG A CA 1
ATOM 1934 C C . ARG A 1 262 ? 16.966 15.992 -34.455 1.00 43.88 262 ARG A C 1
ATOM 1936 O O . ARG A 1 262 ? 17.020 15.964 -33.225 1.00 43.88 262 ARG A O 1
ATOM 1943 N N . PRO A 1 263 ? 17.842 16.683 -35.209 1.00 45.28 263 PRO A N 1
ATOM 1944 C CA . PRO A 1 263 ? 18.724 17.654 -34.584 1.00 45.28 263 PRO A CA 1
ATOM 1945 C C . PRO A 1 263 ? 17.865 18.576 -33.716 1.00 45.28 263 PRO A C 1
ATOM 1947 O O . PRO A 1 263 ? 16.739 18.911 -34.095 1.00 45.28 263 PRO A O 1
ATOM 1950 N N . LEU A 1 264 ? 18.365 18.937 -32.532 1.00 46.50 264 LEU A N 1
ATOM 1951 C CA . LEU A 1 264 ? 17.850 20.107 -31.826 1.00 46.50 264 LEU A CA 1
ATOM 1952 C C . LEU A 1 264 ? 17.838 21.221 -32.870 1.00 46.50 264 LEU A C 1
ATOM 1954 O O . LEU A 1 264 ? 18.903 21.547 -33.399 1.00 46.50 264 LEU A O 1
ATOM 1958 N N . ASP A 1 265 ? 16.645 21.671 -33.275 1.00 39.78 265 ASP A N 1
ATOM 1959 C CA . ASP A 1 265 ? 16.512 22.640 -34.358 1.00 39.78 265 ASP A CA 1
ATOM 1960 C C . ASP A 1 265 ? 17.494 23.768 -34.065 1.00 39.78 265 ASP A C 1
ATOM 1962 O O . ASP A 1 265 ? 17.507 24.299 -32.959 1.00 39.78 265 ASP A O 1
ATOM 1966 N N . ALA A 1 266 ? 18.333 24.154 -35.025 1.00 41.31 266 ALA A N 1
ATOM 1967 C CA . ALA A 1 266 ? 19.278 25.250 -34.807 1.00 41.31 266 ALA A CA 1
ATOM 1968 C C . ALA A 1 266 ? 18.554 26.559 -34.407 1.00 41.31 266 ALA A C 1
ATOM 1970 O O . ALA A 1 266 ? 19.176 27.473 -33.876 1.00 41.31 266 ALA A O 1
ATOM 1971 N N . ALA A 1 267 ? 17.228 26.627 -34.594 1.00 39.91 267 ALA A N 1
ATOM 1972 C CA . ALA A 1 267 ? 16.337 27.667 -34.086 1.00 39.91 267 ALA A CA 1
ATOM 1973 C C . ALA A 1 267 ? 16.061 27.611 -32.563 1.00 39.91 267 ALA A C 1
ATOM 1975 O O . ALA A 1 267 ? 15.687 28.632 -31.997 1.00 39.91 267 ALA A O 1
ATOM 1976 N N . SER A 1 268 ? 16.302 26.494 -31.864 1.00 42.53 268 SER A N 1
ATOM 1977 C CA . SER A 1 268 ? 16.286 26.419 -30.391 1.00 42.53 268 SER A CA 1
ATOM 1978 C C . SER A 1 268 ? 17.575 26.944 -29.745 1.00 42.53 268 SER A C 1
ATOM 1980 O O . SER A 1 268 ? 17.719 26.892 -28.526 1.00 42.53 268 SER A O 1
ATOM 1982 N N . SER A 1 269 ? 18.511 27.478 -30.542 1.00 39.72 269 SER A N 1
ATOM 1983 C CA . SER A 1 269 ? 19.587 28.352 -30.046 1.00 39.72 269 SER A CA 1
ATOM 1984 C C . SER A 1 269 ? 19.053 29.693 -29.521 1.00 39.72 269 SER A C 1
ATOM 1986 O O . SER A 1 269 ? 19.774 30.430 -28.849 1.00 39.72 269 SER A O 1
ATOM 1988 N N . GLN A 1 270 ? 17.771 29.992 -29.759 1.00 43.62 270 GLN A N 1
ATOM 1989 C CA . GLN A 1 270 ? 17.030 31.035 -29.068 1.00 43.62 270 GLN A CA 1
ATOM 1990 C C . GLN A 1 270 ? 15.829 30.417 -28.350 1.00 43.62 270 GLN A C 1
ATOM 1992 O O . GLN A 1 270 ? 15.020 29.715 -28.944 1.00 43.62 270 GLN A O 1
ATOM 1997 N N . THR A 1 271 ? 15.704 30.750 -27.066 1.00 40.16 271 THR A N 1
ATOM 1998 C CA . THR A 1 271 ? 14.653 30.353 -26.113 1.00 40.16 271 THR A CA 1
ATOM 1999 C C . THR A 1 271 ? 14.841 28.979 -25.469 1.00 40.16 271 THR A C 1
ATOM 2001 O O . THR A 1 271 ? 14.468 27.928 -25.983 1.00 40.16 271 THR A O 1
ATOM 2004 N N . GLY A 1 272 ? 15.414 29.029 -24.264 1.00 44.19 272 GLY A N 1
ATOM 2005 C CA . GLY A 1 272 ? 15.324 27.946 -23.307 1.00 44.19 272 GLY A CA 1
ATOM 2006 C C . GLY A 1 272 ? 13.867 27.565 -23.075 1.00 44.19 272 GLY A C 1
ATOM 2007 O O . GLY A 1 272 ? 13.029 28.408 -22.749 1.00 44.19 272 GLY A O 1
ATOM 2008 N N . LEU A 1 273 ? 13.590 26.268 -23.181 1.00 40.75 273 LEU A N 1
ATOM 2009 C CA . LEU A 1 273 ? 12.575 25.683 -22.319 1.00 40.75 273 LEU A CA 1
ATOM 2010 C C . LEU A 1 273 ? 12.952 26.088 -20.887 1.00 40.75 273 LEU A C 1
ATOM 2012 O O . LEU A 1 273 ? 14.129 26.012 -20.517 1.00 40.75 273 LEU A O 1
ATOM 2016 N N . SER A 1 274 ? 11.994 26.609 -20.118 1.00 44.16 274 SER A N 1
ATOM 2017 C CA . SER A 1 274 ? 12.258 26.995 -18.733 1.00 44.16 274 SER A CA 1
ATOM 2018 C C . SER A 1 274 ? 12.855 25.807 -17.974 1.00 44.16 274 SER A C 1
ATOM 2020 O O . SER A 1 274 ? 12.603 24.647 -18.314 1.00 44.16 274 SER A O 1
ATOM 2022 N N . TRP A 1 275 ? 13.626 26.090 -16.921 1.00 45.28 275 TRP A N 1
ATOM 2023 C CA . TRP A 1 275 ? 14.175 25.081 -16.001 1.00 45.28 275 TRP A CA 1
ATOM 2024 C C . TRP A 1 275 ? 13.109 24.068 -15.519 1.00 45.28 275 TRP A C 1
ATOM 2026 O O . TRP A 1 275 ? 13.427 22.942 -15.143 1.00 45.28 275 TRP A O 1
ATOM 2036 N N . ASP A 1 276 ? 11.834 24.457 -15.598 1.00 42.28 276 ASP A N 1
ATOM 2037 C CA . ASP A 1 276 ? 10.658 23.712 -15.162 1.00 42.28 276 ASP A CA 1
ATOM 2038 C C . ASP A 1 276 ? 10.098 22.720 -16.204 1.00 42.28 276 ASP A C 1
ATOM 2040 O O . ASP A 1 276 ? 9.158 21.986 -15.903 1.00 42.28 276 ASP A O 1
ATOM 2044 N N . SER A 1 277 ? 10.605 22.683 -17.444 1.00 48.69 277 SER A N 1
ATOM 2045 C CA . SER A 1 277 ? 10.080 21.811 -18.515 1.00 48.69 277 SER A CA 1
ATOM 2046 C C . SER A 1 277 ? 11.193 21.210 -19.386 1.00 48.69 277 SER A C 1
ATOM 2048 O O . SER A 1 277 ? 11.333 21.569 -20.557 1.00 48.69 277 SER A O 1
ATOM 2050 N N . PRO A 1 278 ? 12.004 20.283 -18.837 1.00 53.75 278 PRO A N 1
ATOM 2051 C CA . PRO A 1 278 ? 13.103 19.662 -19.571 1.00 53.75 278 PRO A CA 1
ATOM 2052 C C . PRO A 1 278 ? 12.607 18.885 -20.797 1.00 53.75 278 PRO A C 1
ATOM 2054 O O . PRO A 1 278 ? 11.518 18.305 -20.790 1.00 53.75 278 PRO A O 1
ATOM 2057 N N . SER A 1 279 ? 13.439 18.812 -21.842 1.00 56.38 279 SER A N 1
ATOM 2058 C CA . SER A 1 279 ? 13.142 17.956 -22.994 1.00 56.38 279 SER A CA 1
ATOM 2059 C C . SER A 1 279 ? 13.021 16.487 -22.549 1.00 56.38 279 SER A C 1
ATOM 2061 O O . SER A 1 279 ? 13.685 16.081 -21.591 1.00 56.38 279 SER A O 1
ATOM 2063 N N . PRO A 1 280 ? 12.231 15.641 -23.238 1.00 56.38 280 PRO A N 1
ATOM 2064 C CA . PRO A 1 280 ? 12.110 14.221 -22.899 1.00 56.38 280 PRO A CA 1
ATOM 2065 C C . PRO A 1 280 ? 13.460 13.493 -22.813 1.00 56.38 280 PRO A C 1
ATOM 2067 O O . PRO A 1 280 ? 13.624 12.589 -22.000 1.00 56.38 280 PRO A O 1
ATOM 2070 N N . GLN A 1 281 ? 14.448 13.920 -23.604 1.00 59.22 281 GLN A N 1
ATOM 2071 C CA . GLN A 1 281 ? 15.809 13.378 -23.584 1.00 59.22 281 GLN A CA 1
ATOM 2072 C C . GLN A 1 281 ? 16.555 13.775 -22.303 1.00 59.22 281 GLN A C 1
ATOM 2074 O O . GLN A 1 281 ? 17.170 12.920 -21.672 1.00 59.22 281 GLN A O 1
ATOM 2079 N N . VAL A 1 282 ? 16.464 15.045 -21.890 1.00 60.00 282 VAL A N 1
ATOM 2080 C CA . VAL A 1 282 ? 17.046 15.537 -20.629 1.00 60.00 282 VAL A CA 1
ATOM 2081 C C . VAL A 1 282 ? 16.353 14.889 -19.431 1.00 60.00 282 VAL A C 1
ATOM 2083 O O . VAL A 1 282 ? 17.025 14.463 -18.499 1.00 60.00 282 VAL A O 1
ATOM 2086 N N . ALA A 1 283 ? 15.029 14.725 -19.476 1.00 56.59 283 ALA A N 1
ATOM 2087 C CA . ALA A 1 283 ? 14.269 14.032 -18.441 1.00 56.59 283 ALA A CA 1
ATOM 2088 C C . ALA A 1 283 ? 14.676 12.555 -18.320 1.00 56.59 283 ALA A C 1
ATOM 2090 O O . ALA A 1 283 ? 14.859 12.074 -17.207 1.00 56.59 283 ALA A O 1
ATOM 2091 N N . ILE A 1 284 ? 14.879 11.847 -19.441 1.00 58.03 284 ILE A N 1
ATOM 2092 C CA . ILE A 1 284 ? 15.383 10.464 -19.450 1.00 58.03 284 ILE A CA 1
ATOM 2093 C C . ILE A 1 284 ? 16.802 10.406 -18.888 1.00 58.03 284 ILE A C 1
ATOM 2095 O O . ILE A 1 284 ? 17.045 9.614 -17.984 1.00 58.03 284 ILE A O 1
ATOM 2099 N N . LYS A 1 285 ? 17.723 11.263 -19.348 1.00 60.25 285 LYS A N 1
ATOM 2100 C CA . LYS A 1 285 ? 19.107 11.285 -18.848 1.00 60.25 285 LYS A CA 1
ATOM 2101 C C . LYS A 1 285 ? 19.176 11.644 -17.354 1.00 60.25 285 LYS A C 1
ATOM 2103 O O . LYS A 1 285 ? 19.897 10.990 -16.611 1.00 60.25 285 LYS A O 1
ATOM 2108 N N . ALA A 1 286 ? 18.341 12.565 -16.870 1.00 57.44 286 ALA A N 1
ATOM 2109 C CA . ALA A 1 286 ? 18.206 12.854 -15.441 1.00 57.44 286 ALA A CA 1
ATOM 2110 C C . ALA A 1 286 ? 17.617 11.668 -14.650 1.00 57.44 286 ALA A C 1
ATOM 2112 O O . ALA A 1 286 ? 18.085 11.354 -13.555 1.00 57.44 286 ALA A O 1
ATOM 2113 N N . LEU A 1 287 ? 16.614 10.972 -15.200 1.00 56.75 287 LEU A N 1
ATOM 2114 C CA . LEU A 1 287 ? 16.020 9.782 -14.584 1.00 56.75 287 LEU A CA 1
ATOM 2115 C C . LEU A 1 287 ? 17.030 8.634 -14.497 1.00 56.75 287 LEU A C 1
ATOM 2117 O O . LEU A 1 287 ? 17.051 7.917 -13.501 1.00 56.75 287 LEU A O 1
ATOM 2121 N N . ILE A 1 288 ? 17.875 8.486 -15.514 1.00 58.09 288 ILE A N 1
ATOM 2122 C CA . ILE A 1 288 ? 18.994 7.546 -15.570 1.00 58.09 288 ILE A CA 1
ATOM 2123 C C . ILE A 1 288 ? 19.993 7.843 -14.442 1.00 58.09 288 ILE A C 1
ATOM 2125 O O . ILE A 1 288 ? 20.254 6.961 -13.622 1.00 58.09 288 ILE A O 1
ATOM 2129 N N . SER A 1 289 ? 20.465 9.088 -14.323 1.00 54.22 289 SER A N 1
ATOM 2130 C CA . SER A 1 289 ? 21.406 9.496 -13.269 1.00 54.22 289 SER A CA 1
ATOM 2131 C C . SER A 1 289 ? 20.823 9.323 -11.861 1.00 54.22 289 SER A C 1
ATOM 2133 O O . SER A 1 289 ? 21.498 8.833 -10.958 1.00 54.22 289 SER A O 1
ATOM 2135 N N . LEU A 1 290 ? 19.536 9.638 -11.669 1.00 54.09 290 LEU A N 1
ATOM 2136 C CA . LEU A 1 290 ? 18.828 9.391 -10.408 1.00 54.09 290 LEU A CA 1
ATOM 2137 C C . LEU A 1 290 ? 18.687 7.889 -10.120 1.00 54.09 290 LEU A C 1
ATOM 2139 O O . LEU A 1 290 ? 18.817 7.453 -8.981 1.00 54.09 290 LEU A O 1
ATOM 2143 N N . THR A 1 291 ? 18.426 7.074 -11.138 1.00 54.66 291 THR A N 1
ATOM 2144 C CA . THR A 1 291 ? 18.272 5.622 -10.985 1.00 54.66 291 THR A CA 1
ATOM 2145 C C . THR A 1 291 ? 19.569 4.961 -10.540 1.00 54.66 291 THR A C 1
ATOM 2147 O O . THR A 1 291 ? 19.542 4.124 -9.639 1.00 54.66 291 THR A O 1
ATOM 2150 N N . GLN A 1 292 ? 20.701 5.385 -11.097 1.00 55.78 292 GLN A N 1
ATOM 2151 C CA . GLN A 1 292 ? 22.021 4.920 -10.682 1.00 55.78 292 GLN A CA 1
ATOM 2152 C C . GLN A 1 292 ? 22.373 5.380 -9.262 1.00 55.78 292 GLN A C 1
ATOM 2154 O O . GLN A 1 292 ? 22.764 4.561 -8.433 1.00 55.78 292 GLN A O 1
ATOM 2159 N N . ALA A 1 293 ? 22.160 6.663 -8.950 1.00 52.75 293 ALA A N 1
ATOM 2160 C CA . ALA A 1 293 ? 22.477 7.221 -7.637 1.00 52.75 293 ALA A CA 1
ATOM 2161 C C . ALA A 1 293 ? 21.641 6.600 -6.503 1.00 52.75 293 ALA A C 1
ATOM 2163 O O . ALA A 1 293 ? 22.149 6.377 -5.410 1.00 52.75 293 ALA A O 1
ATOM 2164 N N . PHE A 1 294 ? 20.362 6.291 -6.738 1.00 51.88 294 PHE A N 1
ATOM 2165 C CA . PHE A 1 294 ? 19.484 5.773 -5.683 1.00 51.88 294 PHE A CA 1
ATOM 2166 C C . PHE A 1 294 ? 19.513 4.253 -5.521 1.00 51.88 294 PHE A C 1
ATOM 2168 O O . PHE A 1 294 ? 19.291 3.778 -4.411 1.00 51.88 294 PHE A O 1
ATOM 2175 N N . SER A 1 295 ? 19.780 3.494 -6.587 1.00 54.22 295 SER A N 1
ATOM 2176 C CA . SER A 1 295 ? 19.787 2.024 -6.511 1.00 54.22 295 SER A CA 1
ATOM 2177 C C . SER A 1 295 ? 21.061 1.475 -5.861 1.00 54.22 295 SER A C 1
ATOM 2179 O O . SER A 1 295 ? 21.027 0.393 -5.294 1.00 54.22 295 SER A O 1
ATOM 2181 N N . LEU A 1 296 ? 22.166 2.232 -5.898 1.00 54.47 296 LEU A N 1
ATOM 2182 C CA . LEU A 1 296 ? 23.467 1.815 -5.354 1.00 54.47 296 LEU A CA 1
ATOM 2183 C C . LEU A 1 296 ? 23.739 2.343 -3.930 1.00 54.47 296 LEU A C 1
ATOM 2185 O O . LEU A 1 296 ? 24.540 1.765 -3.207 1.00 54.47 296 LEU A O 1
ATOM 2189 N N . VAL A 1 297 ? 23.055 3.409 -3.493 1.00 53.50 297 VAL A N 1
ATOM 2190 C CA . VAL A 1 297 ? 23.234 4.017 -2.152 1.00 53.50 297 VAL A CA 1
ATOM 2191 C C . VAL A 1 297 ? 22.372 3.342 -1.071 1.00 53.50 297 VAL A C 1
ATOM 2193 O O . VAL A 1 297 ? 22.590 3.546 0.120 1.00 53.50 297 VAL A O 1
ATOM 2196 N N . HIS A 1 298 ? 21.367 2.551 -1.453 1.00 49.62 298 HIS A N 1
ATOM 2197 C CA . HIS A 1 298 ? 20.406 1.941 -0.525 1.00 49.62 298 HIS A CA 1
ATOM 2198 C C . HIS A 1 298 ? 20.629 0.453 -0.244 1.00 49.62 298 HIS A C 1
ATOM 2200 O O . HIS A 1 298 ? 19.740 -0.150 0.344 1.00 49.62 298 HIS A O 1
ATOM 2206 N N . ALA A 1 299 ? 21.783 -0.132 -0.586 1.00 50.72 299 ALA A N 1
ATOM 2207 C CA . ALA A 1 299 ? 22.166 -1.465 -0.114 1.00 50.72 299 ALA A CA 1
ATOM 2208 C C . ALA A 1 299 ? 22.585 -1.380 1.371 1.00 50.72 299 ALA A C 1
ATOM 2210 O O . ALA A 1 299 ? 23.707 -0.954 1.667 1.00 50.72 299 ALA A O 1
ATOM 2211 N N . PRO A 1 300 ? 21.709 -1.701 2.346 1.00 45.56 300 PRO A N 1
ATOM 2212 C CA . PRO A 1 300 ? 22.049 -1.598 3.749 1.00 45.56 300 PRO A CA 1
ATOM 2213 C C . PRO A 1 300 ? 22.649 -2.948 4.140 1.00 45.56 300 PRO A C 1
ATOM 2215 O O . PRO A 1 300 ? 21.921 -3.924 4.296 1.00 45.56 300 PRO A O 1
ATOM 2218 N N . HIS A 1 301 ? 23.967 -2.960 4.325 1.00 45.44 301 HIS A N 1
ATOM 2219 C CA . HIS A 1 301 ? 24.776 -4.096 4.779 1.00 45.44 301 HIS A CA 1
ATOM 2220 C C . HIS A 1 301 ? 25.163 -5.077 3.660 1.00 45.44 301 HIS A C 1
ATOM 2222 O O . HIS A 1 301 ? 24.316 -5.710 3.047 1.00 45.44 301 HIS A O 1
ATOM 2228 N N . GLU A 1 302 ? 26.479 -5.194 3.452 1.00 48.50 302 GLU A N 1
ATOM 2229 C CA . GLU A 1 302 ? 27.162 -6.051 2.468 1.00 48.50 302 GLU A CA 1
ATOM 2230 C C . GLU A 1 302 ? 27.137 -5.525 1.026 1.00 48.50 302 GLU A C 1
ATOM 2232 O O . GLU A 1 302 ? 26.549 -6.106 0.120 1.00 48.50 302 GLU A O 1
ATOM 2237 N N . LEU A 1 303 ? 27.871 -4.428 0.799 1.00 52.78 303 LEU A N 1
ATOM 2238 C CA . LEU A 1 303 ? 28.374 -4.114 -0.537 1.00 52.78 303 LEU A CA 1
ATOM 2239 C C . LEU A 1 303 ? 29.217 -5.307 -1.001 1.00 52.78 303 LEU A C 1
ATOM 2241 O O . LEU A 1 303 ? 30.293 -5.581 -0.468 1.00 52.78 303 LEU A O 1
ATOM 2245 N N . THR A 1 304 ? 28.702 -6.075 -1.955 1.00 58.78 304 THR A N 1
ATOM 2246 C CA . THR A 1 304 ? 29.520 -7.081 -2.628 1.00 58.78 304 THR A CA 1
ATOM 2247 C C . THR A 1 304 ? 30.593 -6.358 -3.457 1.00 58.78 304 THR A C 1
ATOM 2249 O O . THR A 1 304 ? 30.346 -5.248 -3.932 1.00 58.78 304 THR A O 1
ATOM 2252 N N . PRO A 1 305 ? 31.760 -6.968 -3.734 1.00 58.34 305 PRO A N 1
ATOM 2253 C CA . PRO A 1 305 ? 32.818 -6.333 -4.537 1.00 58.34 305 PRO A CA 1
ATOM 2254 C C . PRO A 1 305 ? 32.342 -5.837 -5.916 1.00 58.34 305 PRO A C 1
ATOM 2256 O O . PRO A 1 305 ? 32.876 -4.890 -6.486 1.00 58.34 305 PRO A O 1
ATOM 2259 N N . THR A 1 306 ? 31.305 -6.479 -6.457 1.00 60.12 306 THR A N 1
ATOM 2260 C CA . THR A 1 306 ? 30.635 -6.093 -7.702 1.00 60.12 306 THR A CA 1
ATOM 2261 C C . THR A 1 306 ? 29.796 -4.817 -7.579 1.00 60.12 306 THR A C 1
ATOM 2263 O O . THR A 1 306 ? 29.715 -4.065 -8.549 1.00 60.12 306 THR A O 1
ATOM 2266 N N . HIS A 1 307 ? 29.201 -4.545 -6.413 1.00 60.88 307 HIS A N 1
ATOM 2267 C CA . HIS A 1 307 ? 28.495 -3.291 -6.137 1.00 60.88 307 HIS A CA 1
ATOM 2268 C C . HIS A 1 307 ? 29.459 -2.119 -5.983 1.00 60.88 307 HIS A C 1
ATOM 2270 O O . HIS A 1 307 ? 29.181 -1.049 -6.520 1.00 60.88 307 HIS A O 1
ATOM 2276 N N . ASP A 1 308 ? 30.601 -2.330 -5.327 1.00 65.19 308 ASP A N 1
ATOM 2277 C CA . ASP A 1 308 ? 31.623 -1.291 -5.154 1.00 65.19 308 ASP A CA 1
ATOM 2278 C C . ASP A 1 308 ? 32.172 -0.807 -6.501 1.00 65.19 308 ASP A C 1
ATOM 2280 O O . ASP A 1 308 ? 32.192 0.394 -6.767 1.00 65.19 308 ASP A O 1
ATOM 2284 N N . ALA A 1 309 ? 32.516 -1.731 -7.404 1.00 66.56 309 ALA A N 1
ATOM 2285 C CA . ALA A 1 309 ? 32.989 -1.380 -8.745 1.00 66.56 309 ALA A CA 1
ATOM 2286 C C . ALA A 1 309 ? 31.916 -0.656 -9.585 1.00 66.56 309 ALA A C 1
ATOM 2288 O O . ALA A 1 309 ? 32.217 0.255 -10.358 1.00 66.56 309 ALA A O 1
ATOM 2289 N N . ALA A 1 310 ? 30.646 -1.048 -9.440 1.00 64.94 310 ALA A N 1
ATOM 2290 C CA . ALA A 1 310 ? 29.522 -0.387 -10.098 1.00 64.94 310 ALA A CA 1
ATOM 2291 C C . ALA A 1 310 ? 29.300 1.040 -9.559 1.00 64.94 310 ALA A C 1
ATOM 2293 O O . ALA A 1 310 ? 29.086 1.968 -10.342 1.00 64.94 310 ALA A O 1
ATOM 2294 N N . LEU A 1 311 ? 29.391 1.221 -8.239 1.00 67.81 311 LEU A N 1
ATOM 2295 C CA . LEU A 1 311 ? 29.287 2.513 -7.565 1.00 67.81 311 LEU A CA 1
ATOM 2296 C C . LEU A 1 311 ? 30.433 3.450 -7.958 1.00 67.81 311 LEU A C 1
ATOM 2298 O O . LEU A 1 311 ? 30.177 4.611 -8.273 1.00 67.81 311 LEU A O 1
ATOM 2302 N N . GLU A 1 312 ? 31.667 2.948 -8.005 1.00 71.31 312 GLU A N 1
ATOM 2303 C CA . GLU A 1 312 ? 32.838 3.713 -8.436 1.00 71.31 312 GLU A CA 1
ATOM 2304 C C . GLU A 1 312 ? 32.659 4.247 -9.863 1.00 71.31 312 GLU A C 1
ATOM 2306 O O . GLU A 1 312 ? 32.765 5.453 -10.080 1.00 71.31 312 GLU A O 1
ATOM 2311 N N . ARG A 1 313 ? 32.263 3.391 -10.819 1.00 70.00 313 ARG A N 1
ATOM 2312 C CA . ARG A 1 313 ? 31.997 3.812 -12.210 1.00 70.00 313 ARG A CA 1
ATOM 2313 C C . ARG A 1 313 ? 30.934 4.907 -12.303 1.00 70.00 313 ARG A C 1
ATOM 2315 O O . ARG A 1 313 ? 31.097 5.854 -13.073 1.00 70.00 313 ARG A O 1
ATOM 2322 N N . VAL A 1 314 ? 29.851 4.794 -11.531 1.00 68.25 314 VAL A N 1
ATOM 2323 C CA . VAL A 1 314 ? 28.787 5.810 -11.495 1.00 68.25 314 VAL A CA 1
ATOM 2324 C C . VAL A 1 314 ? 29.305 7.124 -10.913 1.00 68.25 314 VAL A C 1
ATOM 2326 O O . VAL A 1 314 ? 29.054 8.178 -11.492 1.00 68.25 314 VAL A O 1
ATOM 2329 N N . LEU A 1 315 ? 30.051 7.083 -9.805 1.00 69.50 315 LEU A N 1
ATOM 2330 C CA . LEU A 1 315 ? 30.631 8.279 -9.191 1.00 69.50 315 LEU A CA 1
ATOM 2331 C C . LEU A 1 315 ? 31.619 8.973 -10.134 1.00 69.50 315 LEU A C 1
ATOM 2333 O O . LEU A 1 315 ? 31.538 10.189 -10.290 1.00 69.50 315 LEU A O 1
ATOM 2337 N N . THR A 1 316 ? 32.488 8.226 -10.820 1.00 71.19 316 THR A N 1
ATOM 2338 C CA . THR A 1 316 ? 33.401 8.778 -11.832 1.00 71.19 316 THR A CA 1
ATOM 2339 C C . THR A 1 316 ? 32.638 9.472 -12.959 1.00 71.19 316 THR A C 1
ATOM 2341 O O . THR A 1 316 ? 32.985 10.593 -13.327 1.00 71.19 316 THR A O 1
ATOM 2344 N N . ALA A 1 317 ? 31.570 8.855 -13.474 1.00 66.94 317 ALA A N 1
ATOM 2345 C CA . ALA A 1 317 ? 30.746 9.450 -14.524 1.00 66.94 317 ALA A CA 1
ATOM 2346 C C . ALA A 1 317 ? 30.024 10.726 -14.051 1.00 66.94 317 ALA A C 1
ATOM 2348 O O . ALA A 1 317 ? 29.984 11.716 -14.778 1.00 66.94 317 ALA A O 1
ATOM 2349 N N . VAL A 1 318 ? 29.492 10.741 -12.822 1.00 68.00 318 VAL A N 1
ATOM 2350 C CA . VAL A 1 318 ? 28.861 11.937 -12.234 1.00 68.00 318 VAL A CA 1
ATOM 2351 C C . VAL A 1 318 ? 29.879 13.061 -12.051 1.00 68.00 318 VAL A C 1
ATOM 2353 O O . VAL A 1 318 ? 29.592 14.196 -12.421 1.00 68.00 318 VAL A O 1
ATOM 2356 N N . VAL A 1 319 ? 31.072 12.751 -11.536 1.00 68.38 319 VAL A N 1
ATOM 2357 C CA . VAL A 1 319 ? 32.155 13.729 -11.372 1.00 68.38 319 VAL A CA 1
ATOM 2358 C C . VAL A 1 319 ? 32.574 14.311 -12.720 1.00 68.38 319 VAL A C 1
ATOM 2360 O O . VAL A 1 319 ? 32.726 15.527 -12.826 1.00 68.38 319 VAL A O 1
ATOM 2363 N N . ALA A 1 320 ? 32.699 13.479 -13.758 1.00 66.94 320 ALA A N 1
ATOM 2364 C CA . ALA A 1 320 ? 32.983 13.939 -15.115 1.00 66.94 320 ALA A CA 1
ATOM 2365 C C . ALA A 1 320 ? 31.889 14.887 -15.635 1.00 66.94 320 ALA A C 1
ATOM 2367 O O . ALA A 1 320 ? 32.202 15.931 -16.189 1.00 66.94 320 ALA A O 1
ATOM 2368 N N . LEU A 1 321 ? 30.607 14.600 -15.377 1.00 64.31 321 LEU A N 1
ATOM 2369 C CA . LEU A 1 321 ? 29.507 15.498 -15.751 1.00 64.31 321 LEU A CA 1
ATOM 2370 C C . LEU A 1 321 ? 29.542 16.847 -15.007 1.00 64.31 321 LEU A C 1
ATOM 2372 O O . LEU A 1 321 ? 29.105 17.851 -15.568 1.00 64.31 321 LEU A O 1
ATOM 2376 N N . THR A 1 322 ? 30.041 16.884 -13.766 1.00 62.22 322 THR A N 1
ATOM 2377 C CA . THR A 1 322 ? 30.118 18.108 -12.946 1.00 62.22 322 THR A CA 1
ATOM 2378 C C . THR A 1 322 ? 31.401 18.919 -13.129 1.00 62.22 322 THR A C 1
ATOM 2380 O O . THR A 1 322 ? 31.379 20.120 -12.883 1.00 62.22 322 THR A O 1
ATOM 2383 N N . ASN A 1 323 ? 32.500 18.288 -13.555 1.00 58.97 323 ASN A N 1
ATOM 2384 C CA . ASN A 1 323 ? 33.814 18.922 -13.728 1.00 58.97 323 ASN A CA 1
ATOM 2385 C C . ASN A 1 323 ? 34.080 19.391 -15.164 1.00 58.97 323 ASN A C 1
ATOM 2387 O O . ASN A 1 323 ? 35.226 19.656 -15.519 1.00 58.97 323 ASN A O 1
ATOM 2391 N N . ASN A 1 324 ? 33.039 19.506 -15.985 1.00 52.31 324 ASN A N 1
ATOM 2392 C CA . ASN A 1 324 ? 33.176 20.062 -17.321 1.00 52.31 324 ASN A CA 1
ATOM 2393 C C . ASN A 1 324 ? 33.475 21.560 -17.213 1.00 52.31 324 ASN A C 1
ATOM 2395 O O . ASN A 1 324 ? 32.588 22.360 -16.905 1.00 52.31 324 ASN A O 1
ATOM 2399 N N . ASP A 1 325 ? 34.734 21.926 -17.454 1.00 43.81 325 ASP A N 1
ATOM 2400 C CA . ASP A 1 325 ? 35.113 23.300 -17.760 1.00 43.81 325 ASP A CA 1
ATOM 2401 C C . ASP A 1 325 ? 34.310 23.709 -19.011 1.00 43.81 325 ASP A C 1
ATOM 2403 O O . ASP A 1 325 ? 34.346 22.981 -20.007 1.00 43.81 325 ASP A O 1
ATOM 2407 N N . PRO A 1 326 ? 33.534 24.809 -19.010 1.00 49.34 326 PRO A N 1
ATOM 2408 C CA . PRO A 1 326 ? 32.720 25.219 -20.163 1.00 49.34 326 PRO A CA 1
ATOM 2409 C C . PRO A 1 326 ? 33.518 25.448 -21.461 1.00 49.34 326 PRO A C 1
ATOM 2411 O O . PRO A 1 326 ? 32.917 25.698 -22.506 1.00 49.34 326 PRO A O 1
ATOM 2414 N N . THR A 1 327 ? 34.850 25.391 -21.404 1.00 44.19 327 THR A N 1
ATOM 2415 C CA . THR A 1 327 ? 35.764 25.485 -22.545 1.00 44.19 327 THR A CA 1
ATOM 2416 C C . THR A 1 327 ? 36.262 24.144 -23.086 1.00 44.19 327 THR A C 1
ATOM 2418 O O . THR A 1 327 ? 36.856 24.147 -24.163 1.00 44.19 327 THR A O 1
ATOM 2421 N N . ASP A 1 328 ? 36.028 23.022 -22.400 1.00 40.69 328 ASP A N 1
ATOM 2422 C CA . ASP A 1 328 ? 36.433 21.698 -22.882 1.00 40.69 328 ASP A CA 1
ATOM 2423 C C . ASP A 1 328 ? 35.302 21.044 -23.705 1.00 40.69 328 ASP A C 1
ATOM 2425 O O . ASP A 1 328 ? 34.177 20.888 -23.214 1.00 40.69 328 ASP A O 1
ATOM 2429 N N . PRO A 1 329 ? 35.547 20.649 -24.970 1.00 38.66 329 PRO A N 1
ATOM 2430 C CA . PRO A 1 329 ? 34.572 19.925 -25.775 1.00 38.66 329 PRO A CA 1
ATOM 2431 C C . PRO A 1 329 ? 34.476 18.482 -25.264 1.00 38.66 329 PRO A C 1
ATOM 2433 O O . PRO A 1 329 ? 35.282 17.622 -25.595 1.00 38.66 329 PRO A O 1
ATOM 2436 N N . VAL A 1 330 ? 33.486 18.214 -24.416 1.00 46.97 330 VAL A N 1
ATOM 2437 C CA . VAL A 1 330 ? 33.316 16.908 -23.740 1.00 46.97 330 VAL A CA 1
ATOM 2438 C C . VAL A 1 330 ? 32.657 15.854 -24.641 1.00 46.97 330 VAL A C 1
ATOM 2440 O O . VAL A 1 330 ? 32.623 14.670 -24.316 1.00 46.97 330 VAL A O 1
ATOM 2443 N N . PHE A 1 331 ? 32.174 16.259 -25.813 1.00 39.25 331 PHE A N 1
ATOM 2444 C CA . PHE A 1 331 ? 31.775 15.344 -26.872 1.00 39.25 331 PHE A CA 1
ATOM 2445 C C . PHE A 1 331 ? 32.671 15.626 -28.069 1.00 39.25 331 PHE A C 1
ATOM 2447 O O . PHE A 1 331 ? 32.571 16.704 -28.655 1.00 39.25 331 PHE A O 1
ATOM 2454 N N . ASP A 1 332 ? 33.536 14.672 -28.425 1.00 32.66 332 ASP A N 1
ATOM 2455 C CA . ASP A 1 332 ? 34.108 14.649 -29.768 1.00 32.66 332 ASP A CA 1
ATOM 2456 C C . ASP A 1 332 ? 32.945 14.806 -30.751 1.00 32.66 332 ASP A C 1
ATOM 2458 O O . ASP A 1 332 ? 31.935 14.098 -30.637 1.00 32.66 332 ASP A O 1
ATOM 2462 N N . ASP A 1 333 ? 33.070 15.779 -31.659 1.00 33.28 333 ASP A N 1
ATOM 2463 C CA . ASP A 1 333 ? 32.133 16.023 -32.749 1.00 33.28 333 ASP A CA 1
ATOM 2464 C C . ASP A 1 333 ? 31.638 14.677 -33.275 1.00 33.28 333 ASP A C 1
ATOM 2466 O O . ASP A 1 333 ? 32.444 13.842 -33.694 1.00 33.28 333 ASP A O 1
ATOM 2470 N N . PHE A 1 334 ? 30.320 14.455 -33.236 1.00 37.06 334 PHE A N 1
ATOM 2471 C CA . PHE A 1 334 ? 29.691 13.312 -33.885 1.00 37.06 334 PHE A CA 1
ATOM 2472 C C . PHE A 1 334 ? 30.221 13.262 -35.313 1.00 37.06 334 PHE A C 1
ATOM 2474 O O . PHE A 1 334 ? 29.823 14.071 -36.153 1.00 37.06 334 PHE A O 1
ATOM 2481 N N . GLY A 1 335 ? 31.172 12.361 -35.556 1.00 28.14 335 GLY A N 1
ATOM 2482 C CA . GLY A 1 335 ? 31.887 12.276 -36.810 1.00 28.14 335 GLY A CA 1
ATOM 2483 C C . GLY A 1 335 ? 30.884 11.997 -37.910 1.00 28.14 335 GLY A C 1
ATOM 2484 O O . GLY A 1 335 ? 30.482 10.854 -38.121 1.00 28.14 335 GLY A O 1
ATOM 2485 N N . TRP A 1 336 ? 30.474 13.048 -38.617 1.00 29.05 336 TRP A N 1
ATOM 2486 C CA . TRP A 1 336 ? 29.801 12.934 -39.893 1.00 29.05 336 TRP A CA 1
ATOM 2487 C C . TRP A 1 336 ? 30.796 12.261 -40.829 1.00 29.05 336 TRP A C 1
ATOM 2489 O O . TRP A 1 336 ? 31.601 12.918 -41.491 1.00 29.05 336 TRP A O 1
ATOM 2499 N N . VAL A 1 337 ? 30.760 10.931 -40.884 1.00 29.34 337 VAL A N 1
ATOM 2500 C CA . VAL A 1 337 ? 31.358 10.184 -41.979 1.00 29.34 337 VAL A CA 1
ATOM 2501 C C . VAL A 1 337 ? 30.605 10.634 -43.228 1.00 29.34 337 VAL A C 1
ATOM 2503 O O . VAL A 1 337 ? 29.537 10.119 -43.553 1.00 29.34 337 VAL A O 1
ATOM 2506 N N . ARG A 1 338 ? 31.142 11.645 -43.923 1.00 30.66 338 ARG A N 1
ATOM 2507 C CA . ARG A 1 338 ? 30.780 11.971 -45.305 1.00 30.66 338 ARG A CA 1
ATOM 2508 C C . ARG A 1 338 ? 31.212 10.797 -46.184 1.00 30.66 338 ARG A C 1
ATOM 2510 O O . ARG A 1 338 ? 32.221 10.850 -46.878 1.00 30.66 338 ARG A O 1
ATOM 2517 N N . GLY A 1 339 ? 30.433 9.723 -46.155 1.00 33.28 339 GLY A N 1
ATOM 2518 C CA . GLY A 1 339 ? 30.345 8.795 -47.267 1.00 33.28 339 GLY A CA 1
ATOM 2519 C C . GLY A 1 339 ? 29.590 9.503 -48.385 1.00 33.28 339 GLY A C 1
ATOM 2520 O O . GLY A 1 339 ? 28.389 9.726 -48.272 1.00 33.28 339 GLY A O 1
ATOM 2521 N N . GLY A 1 340 ? 30.298 9.920 -49.433 1.00 25.70 340 GLY A N 1
ATOM 2522 C CA . GLY A 1 340 ? 29.698 10.715 -50.500 1.00 25.70 340 GLY A CA 1
ATOM 2523 C C . GLY A 1 340 ? 30.569 10.839 -51.741 1.00 25.70 340 GLY A C 1
ATOM 2524 O O . GLY A 1 340 ? 31.026 11.927 -52.050 1.00 25.70 340 GLY A O 1
ATOM 2525 N N . ILE A 1 341 ? 30.777 9.705 -52.413 1.00 31.75 341 ILE A N 1
ATOM 2526 C CA . ILE A 1 341 ? 30.653 9.548 -53.872 1.00 31.75 341 ILE A CA 1
ATOM 2527 C C . ILE A 1 341 ? 31.502 10.504 -54.737 1.00 31.75 341 ILE A C 1
ATOM 2529 O O . ILE A 1 341 ? 31.168 11.665 -54.957 1.00 31.75 341 ILE A O 1
ATOM 2533 N N . GLN A 1 342 ? 32.548 9.930 -55.345 1.00 34.22 342 GLN A N 1
ATOM 2534 C CA . GLN A 1 342 ? 33.073 10.370 -56.639 1.00 34.22 342 GLN A CA 1
ATOM 2535 C C . GLN A 1 342 ? 31.914 10.575 -57.624 1.00 34.22 342 GLN A C 1
ATOM 2537 O O . GLN A 1 342 ? 31.197 9.631 -57.949 1.00 34.22 342 GLN A O 1
ATOM 2542 N N . GLY A 1 343 ? 31.750 11.797 -58.113 1.00 28.47 343 GLY A N 1
ATOM 2543 C CA . GLY A 1 343 ? 30.756 12.121 -59.122 1.00 28.47 343 GLY A CA 1
ATOM 2544 C C . GLY A 1 343 ? 31.138 13.406 -59.826 1.00 28.47 343 GLY A C 1
ATOM 2545 O O . GLY A 1 343 ? 30.920 14.495 -59.309 1.00 28.47 343 GLY A O 1
ATOM 2546 N N . GLU A 1 344 ? 31.738 13.241 -60.998 1.00 34.91 344 GLU A N 1
ATOM 2547 C CA . GLU A 1 344 ? 31.964 14.261 -62.013 1.00 34.91 344 GLU A CA 1
ATOM 2548 C C . GLU A 1 344 ? 30.771 15.214 -62.160 1.00 34.91 344 GLU A C 1
ATOM 2550 O O . GLU A 1 344 ? 29.618 14.774 -62.220 1.00 34.91 344 GLU A O 1
ATOM 2555 N N . ARG A 1 345 ? 31.062 16.505 -62.350 1.00 29.77 345 ARG A N 1
ATOM 2556 C CA . ARG A 1 345 ? 30.423 17.300 -63.404 1.00 29.77 345 ARG A CA 1
ATOM 2557 C C . ARG A 1 345 ? 31.135 18.637 -63.602 1.00 29.77 345 ARG A C 1
ATOM 2559 O O . ARG A 1 345 ? 31.228 19.448 -62.688 1.00 29.77 345 ARG A O 1
ATOM 25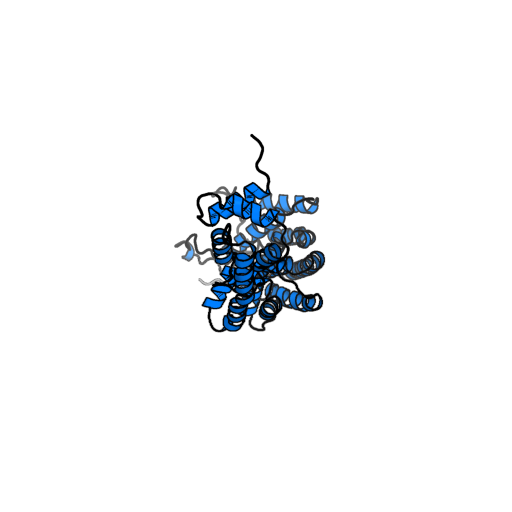66 N N . GLY A 1 346 ? 31.619 18.831 -64.830 1.00 26.30 346 GLY A N 1
ATOM 2567 C CA . GLY A 1 346 ? 31.800 20.153 -65.420 1.00 26.30 346 GLY A CA 1
ATOM 2568 C C . GLY A 1 346 ? 30.457 20.830 -65.722 1.00 26.30 346 GLY A C 1
ATOM 2569 O O . GLY A 1 346 ? 29.405 20.326 -65.327 1.00 26.30 346 GLY A O 1
ATOM 2570 N N . PHE A 1 347 ? 30.546 21.918 -66.494 1.00 31.33 347 PHE A N 1
ATOM 2571 C CA . PHE A 1 347 ? 29.587 23.021 -66.683 1.00 31.33 347 PHE A CA 1
ATOM 2572 C C . PHE A 1 347 ? 29.676 24.032 -65.527 1.00 31.33 347 PHE A C 1
ATOM 2574 O O . PHE A 1 347 ? 29.302 23.714 -64.407 1.00 31.33 347 PHE A O 1
ATOM 2581 N N . SER A 1 348 ? 30.197 25.248 -65.696 1.00 33.47 348 SER A N 1
ATOM 2582 C CA . SER A 1 348 ? 30.493 26.082 -66.875 1.00 33.47 348 SER A CA 1
ATOM 2583 C C . SER A 1 348 ? 31.708 26.959 -66.614 1.00 33.47 348 SER A C 1
ATOM 2585 O O . SER A 1 348 ? 31.796 27.432 -65.457 1.00 33.47 348 SER A O 1
#

Nearest PDB structures (foldseek):
  7rro-assembly1_H7  TM=3.322E-01  e=1.560E+00  Bos taurus
  7rro-assembly1_H9  TM=2.534E-01  e=1.838E+00  Bos taurus
  8t1o-assembly1_A  TM=2.914E-01  e=2.659E+00  Mus musculus
  6epe-assembly1_Q  TM=2.045E-01  e=2.887E+00  Rattus norvegicus

Foldseek 3Di:
DPPDPPLLVVLVVVCVVLVHDDCLSVLSSVLVVVVDVLLVVLLCLLQALQHALVSLVVSLVSNLVVSDPVNNVSSNSSSVVSHCPPQGLVVLVVLLVCVVVDVVSLVVLLVCLAPPLLNCQNPQPSLLVQCLDPDQVSVLSSLQSLLRNQLNHDDDPVSVVSLLVSLLCCLQPNALSSLLSSLSSLLSHDDLVSSLVSLLVSLVVLLVPPDLDADDLRNLSSSLSSLLSCLQRPLSSCVVVLLSLLCCVPVRLVPDDNCNPPPPPPVVVPDDPPPPDDDSSVVSNVSSLSSLVRSLVPPDDDPDPSSVVSNVSSVVVVVLVVPDDVPDPPDDPPDPPPPDDDDDDDDD

Secondary structure (DSSP, 8-state):
-PPPPHHHHHHHHHHHHTT--STHHHHHHHHHHT--HHHHHHHHHHH-TT--HHHHHHHHHHHHHHHHHHHHHHHHHHHHHHS-SSS-HHHHHHHHHHTTT-HHHHHHHHHHHHH-GGGGGG-HHHHHHHHT-SSHHHHHHHHHHHHHHGGG----GGGHHHHHHHHHHHHHHS-HHHHHHHHHHHHHHS-HHHHHHHHHHHHHHHHHHS-SS---HHHHHHHHHHHHHHHHH-HHHHTTTHHHHHHIIIIIITTS-TTTT----GGGGS-PPPTTS--HHHHHHHHHHHHHHHHHH---S---HHHHHHHHHHHHHHHHHH---TTS--S-----------------

Sequence (348 aa):
VRAASPLAQHAQRLAAALGTHGKAAESIVAMLESRERAVMRSLATLSSSRSTLSQGLEAQAELIRRVGTRHADVARALAMQALPNLISPEVLGQALEGQEADERFRDLIRGVAAFAPRLLGAHSAPLLALLASDDAEVAEFGAQILAQAGRELEVPADAYPQVKASLREICLHGTVAGVKSAVRAAVALLPQEEARTMLSALGEEVVLSIPGTLEDHKRLATRLKVISSIGRSAPQAFDGLAPRFVTLVLDELLPADLSRGRPLDAASSQTGLSWDSPSPQVAIKALISLTQAFSLVHAPHELTPTHDAALERVLTAVVALTNNDPTDPVFDDFGWVRGGIQGERGFS